Protein AF-A0A953B9A2-F1 (afdb_monomer_lite)

pLDDT: mean 71.52, std 24.06, range [25.59, 96.06]

Foldseek 3Di:
DDPDQLQWAADPFAIKGKEQEAECDPDWAFPQDDPRHTYTYFNHDLPPLRSVVRVLVVLCVLLVHDSVQWDFPDQSVHSITMIGGGPYYRVSSCPSRHDPCPDDDDDDDDPPPPDPVNVVVVVVPPPPAKFFDWDDDPLCVVCDPVSVVVLLVVLLVVCVVVVQDWCQQDDPPDPDDDDDDDDDDDDDDDDDDDDDDPDDDDDPDDPDDDDDVVVVVVVVVVCCSNPPDDSDTDPSSVVSSQVSCVVSPIHTDDMD

Secondary structure (DSSP, 8-state):
-PPPPTTEEEETTEEEEEEEEE-S-SS-EEEEEETTEEEEE-SS-SSTTHHHHHHHHHHHHHHT--GGGEEEEE-TTSSEEEEEEET--HHHHHHHHSPP---S-----------HHHHHHHTT-------EEEP--HHHHHHHHHHHHHHHHHHHHHHHHTT-----S-----S----S-S---S---S--------S----S----S---HHHHHHHHHHHHHHH-S-----HHHHHHHHHHHHHHT--EEEE-

Radius of gyration: 30.02 Å; chains: 1; bounding box: 60×60×69 Å

Sequence (256 aa):
MGSLPAIARDSERGALLDVHVQPGSSRTECVGIHGDAIKIRLAARPINGAANEELIRFMADRCAVPRANIQILAGAEARRKRLCVKDVSAQALLARLLPKNEKENGAGMNRLRISSAVLAVLMLSACSSARPVLYPNAHLESVGKEGAEQDIETCKQLAESAGAEESTGGGKAGRVATNTAVGAGAGAASGALGSVIAGASAGLGSMVGAASGAVWGLLTGIFYAAVGPSHQPNQAYTNFVNRCLKEKGYEVTGWQ

Structure (mmCIF, N/CA/C/O backbone):
data_AF-A0A953B9A2-F1
#
_entry.id   AF-A0A953B9A2-F1
#
loop_
_atom_site.group_PDB
_atom_site.id
_atom_site.type_symbol
_atom_site.label_atom_id
_atom_site.label_alt_id
_atom_site.label_comp_id
_atom_site.label_asym_id
_atom_site.label_entity_id
_atom_site.label_seq_id
_atom_site.pdbx_PDB_ins_code
_atom_site.Cartn_x
_atom_site.Cartn_y
_atom_site.Cartn_z
_atom_site.occupancy
_atom_site.B_iso_or_equiv
_atom_site.auth_seq_id
_atom_site.auth_comp_id
_atom_site.auth_asym_id
_atom_site.auth_atom_id
_atom_site.pdbx_PDB_model_num
ATOM 1 N N . MET A 1 1 ? 30.057 8.385 -1.099 1.00 33.50 1 MET A N 1
ATOM 2 C CA . MET A 1 1 ? 29.467 8.139 -2.431 1.00 33.50 1 MET A CA 1
ATOM 3 C C . MET A 1 1 ? 29.615 6.662 -2.763 1.00 33.50 1 MET A C 1
ATOM 5 O O . MET A 1 1 ? 30.734 6.222 -2.979 1.00 33.50 1 MET A O 1
ATOM 9 N N . GLY A 1 2 ? 28.534 5.879 -2.705 1.00 37.25 2 GLY A N 1
ATOM 10 C CA . GLY A 1 2 ? 28.579 4.469 -3.105 1.00 37.25 2 GLY A CA 1
ATOM 11 C C . GLY A 1 2 ? 28.659 4.375 -4.625 1.00 37.25 2 GLY A C 1
ATOM 12 O O . GLY A 1 2 ? 27.864 5.016 -5.311 1.00 37.25 2 GLY A O 1
ATOM 13 N N . SER A 1 3 ? 29.637 3.636 -5.143 1.00 40.44 3 SER A N 1
ATOM 14 C CA . SER A 1 3 ? 29.744 3.325 -6.565 1.00 40.44 3 SER A CA 1
ATOM 15 C C . SER A 1 3 ? 28.436 2.688 -7.032 1.00 40.44 3 SER A C 1
ATOM 17 O O . SER A 1 3 ? 27.974 1.703 -6.455 1.00 40.44 3 SER A O 1
ATOM 19 N N . LEU A 1 4 ? 27.810 3.261 -8.063 1.00 49.09 4 LEU A N 1
ATOM 20 C CA . LEU A 1 4 ? 26.729 2.573 -8.763 1.00 49.09 4 LEU A CA 1
ATOM 21 C C . LEU A 1 4 ? 27.291 1.209 -9.192 1.00 49.09 4 LEU A C 1
ATOM 23 O O . LEU A 1 4 ? 28.382 1.172 -9.774 1.00 49.09 4 LEU A O 1
ATOM 27 N N . PRO A 1 5 ? 26.632 0.084 -8.862 1.00 55.09 5 PRO A N 1
ATOM 28 C CA . PRO A 1 5 ? 27.127 -1.211 -9.291 1.00 55.09 5 PRO A CA 1
ATOM 29 C C . PRO A 1 5 ? 27.259 -1.181 -10.815 1.00 55.09 5 PRO A C 1
ATOM 31 O O . PRO A 1 5 ? 26.405 -0.617 -11.499 1.00 55.09 5 PRO A O 1
ATOM 34 N N . ALA A 1 6 ? 28.316 -1.802 -11.344 1.00 69.38 6 ALA A N 1
ATOM 35 C CA . ALA A 1 6 ? 28.682 -1.814 -12.767 1.00 69.38 6 ALA A CA 1
ATOM 36 C C . ALA A 1 6 ? 27.555 -2.237 -13.742 1.00 69.38 6 ALA A C 1
ATOM 38 O O . ALA A 1 6 ? 27.738 -2.106 -14.953 1.00 69.38 6 ALA A O 1
ATOM 39 N N . ILE A 1 7 ? 26.436 -2.717 -13.190 1.00 86.62 7 ILE A N 1
ATOM 40 C CA . ILE A 1 7 ? 25.153 -3.100 -13.781 1.00 86.62 7 ILE A CA 1
ATOM 41 C C . ILE A 1 7 ? 24.557 -1.999 -14.663 1.00 86.62 7 ILE A C 1
ATOM 43 O O . ILE A 1 7 ? 24.051 -2.312 -15.738 1.00 86.62 7 ILE A O 1
ATOM 47 N N . ALA A 1 8 ? 24.586 -0.735 -14.219 1.00 89.75 8 ALA A N 1
ATOM 48 C CA . ALA A 1 8 ? 24.080 0.389 -15.004 1.00 89.75 8 ALA A CA 1
ATOM 49 C C . ALA A 1 8 ? 25.071 1.553 -15.015 1.00 89.75 8 ALA A C 1
ATOM 51 O O . ALA A 1 8 ? 25.661 1.883 -13.987 1.00 89.75 8 ALA A O 1
ATOM 52 N N . ARG A 1 9 ? 25.256 2.172 -16.182 1.00 91.31 9 ARG A N 1
ATOM 53 C CA . ARG A 1 9 ? 26.226 3.255 -16.392 1.00 91.31 9 ARG A CA 1
ATOM 54 C C . ARG A 1 9 ? 25.625 4.336 -17.269 1.00 91.31 9 ARG A C 1
ATOM 56 O O . ARG A 1 9 ? 24.930 4.019 -18.231 1.00 91.31 9 ARG A O 1
ATOM 63 N N . ASP A 1 10 ? 25.909 5.591 -16.956 1.00 91.38 10 ASP A N 1
ATOM 64 C CA . ASP A 1 10 ? 25.552 6.697 -17.838 1.00 91.38 10 ASP A CA 1
ATOM 65 C C . ASP A 1 10 ? 26.423 6.681 -19.104 1.00 91.38 10 ASP A C 1
ATOM 67 O O . ASP A 1 10 ? 27.565 6.220 -19.108 1.00 91.38 10 ASP A O 1
ATOM 71 N N . SER A 1 11 ? 25.852 7.172 -20.195 1.00 89.06 11 SER A N 1
ATOM 72 C CA . SER A 1 11 ? 26.483 7.380 -21.494 1.00 89.06 11 SER A CA 1
ATOM 73 C C . SER A 1 11 ? 25.971 8.690 -22.090 1.00 89.06 11 SER A C 1
ATOM 75 O O . SER A 1 11 ? 24.925 9.195 -21.685 1.00 89.06 11 SER A O 1
ATOM 77 N N . GLU A 1 12 ? 26.649 9.210 -23.110 1.00 86.38 12 GLU A N 1
ATOM 78 C CA . GLU A 1 12 ? 26.259 10.461 -23.782 1.00 86.38 12 GLU A CA 1
ATOM 79 C C . GLU A 1 12 ? 24.824 10.453 -24.333 1.00 86.38 12 GLU A C 1
ATOM 81 O O . GLU A 1 12 ? 24.218 11.505 -24.506 1.00 86.38 12 GLU A O 1
ATOM 86 N N . ARG A 1 13 ? 24.271 9.268 -24.621 1.00 83.50 13 ARG A N 1
ATOM 87 C CA . ARG A 1 13 ? 22.946 9.105 -25.234 1.00 83.50 13 ARG A CA 1
ATOM 88 C C . ARG A 1 13 ? 21.874 8.611 -24.260 1.00 83.50 13 ARG A C 1
ATOM 90 O O . ARG A 1 13 ? 20.746 8.410 -24.695 1.00 83.50 13 ARG A O 1
ATOM 97 N N . GLY A 1 14 ? 22.203 8.377 -22.987 1.00 90.12 14 GLY A N 1
ATOM 98 C CA . GLY A 1 14 ? 21.308 7.767 -21.994 1.00 90.12 14 GLY A CA 1
ATOM 99 C C . GLY A 1 14 ? 22.032 6.744 -21.118 1.00 90.12 14 GLY A C 1
ATOM 100 O O . GLY A 1 14 ? 23.215 6.906 -20.842 1.00 90.12 14 GLY A O 1
ATOM 101 N N . ALA A 1 15 ? 21.373 5.661 -20.715 1.00 93.81 15 ALA A N 1
ATOM 102 C CA . ALA A 1 15 ? 21.934 4.667 -19.801 1.00 93.81 15 ALA A CA 1
ATOM 103 C C . ALA A 1 15 ? 22.216 3.322 -20.477 1.00 93.81 15 ALA A C 1
ATOM 105 O O . ALA A 1 15 ? 21.400 2.794 -21.233 1.00 93.81 15 ALA A O 1
ATOM 106 N N . LEU A 1 16 ? 23.354 2.726 -20.132 1.00 94.31 16 LEU A N 1
ATOM 107 C CA . LEU A 1 16 ? 23.689 1.341 -20.433 1.00 94.31 16 LEU A CA 1
ATOM 108 C C . LEU A 1 16 ? 23.283 0.451 -19.263 1.00 94.31 16 LEU A C 1
ATOM 110 O O . LEU A 1 16 ? 23.567 0.792 -18.118 1.00 94.31 16 LEU A O 1
ATOM 114 N N . LEU A 1 17 ? 22.653 -0.688 -19.548 1.00 94.62 17 LEU A N 1
ATOM 115 C CA . LEU A 1 17 ? 22.189 -1.642 -18.543 1.00 94.62 17 LEU A CA 1
ATOM 116 C C . LEU A 1 17 ? 22.510 -3.078 -18.948 1.00 94.62 17 LEU A C 1
ATOM 118 O O . LEU A 1 17 ? 22.083 -3.539 -20.008 1.00 94.62 17 LEU A O 1
ATOM 122 N N . ASP A 1 18 ? 23.182 -3.810 -18.067 1.00 94.75 18 ASP A N 1
ATOM 123 C CA . ASP A 1 18 ? 23.381 -5.247 -18.220 1.00 94.75 18 ASP A CA 1
ATOM 124 C C . ASP A 1 18 ? 22.229 -6.020 -17.546 1.00 94.75 18 ASP A C 1
ATOM 126 O O . ASP A 1 18 ? 21.919 -5.848 -16.362 1.00 94.75 18 ASP A O 1
ATOM 130 N N . VAL A 1 19 ? 21.577 -6.899 -18.314 1.00 94.75 19 VAL A N 1
ATOM 131 C CA . VAL A 1 19 ? 20.441 -7.719 -17.866 1.00 94.75 19 VAL A CA 1
ATOM 132 C C . VAL A 1 19 ? 20.690 -9.204 -18.104 1.00 94.75 19 VAL A C 1
ATOM 134 O O . VAL A 1 19 ? 21.291 -9.603 -19.101 1.00 94.75 19 VAL A O 1
ATOM 137 N N . HIS A 1 20 ? 20.197 -10.042 -17.196 1.00 95.06 20 HIS A N 1
ATOM 138 C CA . HIS A 1 20 ? 20.149 -11.491 -17.346 1.00 95.06 20 HIS A CA 1
ATOM 139 C C . HIS A 1 20 ? 18.704 -11.943 -17.559 1.00 95.06 20 HIS A C 1
ATOM 141 O O . HIS A 1 20 ? 17.866 -11.866 -16.663 1.00 95.06 20 HIS A O 1
ATOM 147 N N . VAL A 1 21 ? 18.416 -12.441 -18.751 1.00 95.00 21 VAL A N 1
ATOM 148 C CA . VAL A 1 21 ? 17.083 -12.811 -19.207 1.00 95.00 21 VAL A CA 1
ATOM 149 C C . VAL A 1 21 ? 16.826 -14.300 -18.992 1.00 95.00 21 VAL A C 1
ATOM 151 O O . VAL A 1 21 ? 17.586 -15.150 -19.456 1.00 95.00 21 VAL A O 1
ATOM 154 N N . GLN A 1 22 ? 15.703 -14.619 -18.348 1.00 94.38 22 GLN A N 1
ATOM 155 C CA . GLN A 1 22 ? 15.180 -15.977 -18.204 1.00 94.38 22 GLN A CA 1
ATOM 156 C C . GLN A 1 22 ? 13.847 -16.112 -18.972 1.00 94.38 22 GLN A C 1
ATOM 158 O O . GLN A 1 22 ? 12.800 -15.739 -18.434 1.00 94.38 22 GLN A O 1
ATOM 163 N N . PRO A 1 23 ? 13.862 -16.616 -20.221 1.00 94.00 23 PRO A N 1
ATOM 164 C CA . PRO A 1 23 ? 12.653 -16.787 -21.029 1.00 94.00 23 PRO A CA 1
ATOM 165 C C . PRO A 1 23 ? 11.805 -17.984 -20.567 1.00 94.00 23 PRO A C 1
ATOM 167 O O . PRO A 1 23 ? 12.286 -18.840 -19.823 1.00 94.00 23 PRO A O 1
ATOM 170 N N . GLY A 1 24 ? 10.553 -18.056 -21.030 1.00 91.88 24 GLY A N 1
ATOM 171 C CA . GLY A 1 24 ? 9.619 -19.150 -20.726 1.00 91.88 24 GLY A CA 1
ATOM 172 C C . GLY A 1 24 ? 9.118 -19.188 -19.278 1.00 91.88 24 GLY A C 1
ATOM 173 O O . GLY A 1 24 ? 8.765 -20.251 -18.775 1.00 91.88 24 GLY A O 1
ATOM 174 N N . SER A 1 25 ? 9.120 -18.049 -18.586 1.00 93.06 25 SER A N 1
ATOM 175 C CA . SER A 1 25 ? 8.564 -17.932 -17.233 1.00 93.06 25 SER A CA 1
ATOM 176 C C . SER A 1 25 ? 7.034 -17.815 -17.271 1.00 93.06 25 SER A C 1
ATOM 178 O O . SER A 1 25 ? 6.458 -17.452 -18.287 1.00 93.06 25 SER A O 1
ATOM 180 N N . SER A 1 26 ? 6.338 -18.063 -16.158 1.00 91.81 26 SER A N 1
ATOM 181 C CA . SER A 1 26 ? 4.874 -17.874 -16.098 1.00 91.81 26 SER A CA 1
ATOM 182 C C . SER A 1 26 ? 4.439 -16.407 -16.207 1.00 91.81 26 SER A C 1
ATOM 184 O O . SER A 1 26 ? 3.285 -16.119 -16.510 1.00 91.81 26 SER A O 1
ATOM 186 N N . ARG A 1 27 ? 5.355 -15.470 -15.942 1.00 90.81 27 ARG A N 1
ATOM 187 C CA . ARG A 1 27 ? 5.119 -14.026 -15.956 1.00 90.81 27 ARG A CA 1
ATOM 188 C C . ARG A 1 27 ? 6.393 -13.259 -16.299 1.00 90.81 27 ARG A C 1
ATOM 190 O O . ARG A 1 27 ? 7.497 -13.712 -15.990 1.00 90.81 27 ARG A O 1
ATOM 197 N N . THR A 1 28 ? 6.210 -12.093 -16.912 1.00 92.62 28 THR A N 1
ATOM 198 C CA . THR A 1 28 ? 7.284 -11.145 -17.218 1.00 92.62 28 THR A CA 1
ATOM 199 C C . THR A 1 28 ? 7.499 -10.211 -16.025 1.00 92.62 28 THR A C 1
ATOM 201 O O . THR A 1 28 ? 6.597 -9.457 -15.663 1.00 92.62 28 THR A O 1
ATOM 204 N N . GLU A 1 29 ? 8.662 -10.285 -15.374 1.00 91.12 29 GLU A N 1
ATOM 205 C CA . GLU A 1 29 ? 8.959 -9.507 -14.165 1.00 91.12 29 GLU A CA 1
ATOM 206 C C . GLU A 1 29 ? 10.458 -9.240 -13.975 1.00 91.12 29 GLU A C 1
ATOM 208 O O . GLU A 1 29 ? 11.312 -10.067 -14.309 1.00 91.12 29 GLU A O 1
ATOM 213 N N . CYS A 1 30 ? 10.775 -8.087 -13.381 1.00 92.81 30 CYS A N 1
ATOM 214 C CA . CYS A 1 30 ? 12.100 -7.824 -12.833 1.00 92.81 30 CYS A CA 1
ATOM 215 C C . CYS A 1 30 ? 12.204 -8.529 -11.476 1.00 92.81 30 CYS A C 1
ATOM 217 O O . CYS A 1 30 ? 11.386 -8.284 -10.591 1.00 92.81 30 CYS A O 1
ATOM 219 N N . VAL A 1 31 ? 13.183 -9.419 -11.326 1.00 89.56 31 VAL A N 1
ATOM 220 C CA . VAL A 1 31 ? 13.375 -10.206 -10.097 1.00 89.56 31 VAL A CA 1
ATOM 221 C C . VAL A 1 31 ? 14.309 -9.486 -9.126 1.00 89.56 31 VAL A C 1
ATOM 223 O O . VAL A 1 31 ? 14.137 -9.598 -7.919 1.00 89.56 31 VAL A O 1
ATOM 226 N N . GLY A 1 32 ? 15.293 -8.751 -9.645 1.00 87.38 32 GLY A N 1
ATOM 227 C CA . GLY A 1 32 ? 16.306 -8.066 -8.846 1.00 87.38 32 GLY A CA 1
ATOM 228 C C . GLY A 1 32 ? 17.712 -8.283 -9.391 1.00 87.38 32 GLY A C 1
ATOM 229 O O . GLY A 1 32 ? 17.894 -8.703 -10.534 1.00 87.38 32 GLY A O 1
ATOM 230 N N . ILE A 1 33 ? 18.719 -7.984 -8.575 1.00 89.25 33 ILE A N 1
ATOM 231 C CA . ILE A 1 33 ? 20.129 -8.104 -8.959 1.00 89.25 33 ILE A CA 1
ATOM 232 C C . ILE A 1 33 ? 20.553 -9.579 -8.955 1.00 89.25 33 ILE A C 1
ATOM 234 O O . ILE A 1 33 ? 20.237 -10.330 -8.035 1.00 89.25 33 ILE A O 1
ATOM 238 N N . HIS A 1 34 ? 21.286 -9.995 -9.986 1.00 84.06 34 HIS A N 1
ATOM 239 C CA . HIS A 1 34 ? 21.901 -11.312 -10.097 1.00 84.06 34 HIS A CA 1
ATOM 240 C C . HIS A 1 34 ? 23.333 -11.166 -10.616 1.00 84.06 34 HIS A C 1
ATOM 242 O O . HIS A 1 34 ? 23.552 -10.955 -11.809 1.00 84.06 34 HIS A O 1
ATOM 248 N N . GLY A 1 35 ? 24.302 -11.265 -9.704 1.00 86.31 35 GLY A N 1
ATOM 249 C CA . GLY A 1 35 ? 25.705 -11.000 -10.014 1.00 86.31 35 GLY A CA 1
ATOM 250 C C . GLY A 1 35 ? 25.903 -9.550 -10.455 1.00 86.31 35 GLY A C 1
ATOM 251 O O . GLY A 1 35 ? 25.586 -8.623 -9.713 1.00 86.31 35 GLY A O 1
ATOM 252 N N . ASP A 1 36 ? 26.391 -9.365 -11.678 1.00 88.75 36 ASP A N 1
ATOM 253 C CA . ASP A 1 36 ? 26.673 -8.069 -12.299 1.00 88.75 36 ASP A CA 1
ATOM 254 C C . ASP A 1 36 ? 25.592 -7.624 -13.307 1.00 88.75 36 ASP A C 1
ATOM 256 O O . ASP A 1 36 ? 25.848 -6.776 -14.163 1.00 88.75 36 ASP A O 1
ATOM 260 N N . ALA A 1 37 ? 24.376 -8.175 -13.213 1.00 90.50 37 ALA A N 1
ATOM 261 C CA . ALA A 1 37 ? 23.251 -7.838 -14.084 1.00 90.50 37 ALA A CA 1
ATOM 262 C C . ALA A 1 37 ? 21.904 -7.836 -13.338 1.00 90.50 37 ALA A C 1
ATOM 264 O O . ALA A 1 37 ? 21.758 -8.444 -12.277 1.00 90.50 37 ALA A O 1
ATOM 265 N N . ILE A 1 38 ? 20.877 -7.200 -13.912 1.00 92.38 38 ILE A N 1
ATOM 266 C CA . ILE A 1 38 ? 19.494 -7.323 -13.415 1.00 92.38 38 ILE A CA 1
ATOM 267 C C . ILE A 1 38 ? 18.838 -8.562 -14.014 1.00 92.38 38 ILE A C 1
ATOM 269 O O . ILE A 1 38 ? 18.737 -8.698 -15.234 1.00 92.38 38 ILE A O 1
ATOM 273 N N . LYS A 1 39 ? 18.338 -9.458 -13.164 1.00 93.88 39 LYS A N 1
ATOM 274 C CA . LYS A 1 39 ? 17.583 -10.628 -13.596 1.00 93.88 39 LYS A CA 1
ATOM 275 C C . LYS A 1 39 ? 16.158 -10.247 -13.978 1.00 93.88 39 LYS A C 1
ATOM 277 O O . LYS A 1 39 ? 15.381 -9.782 -13.143 1.00 93.88 39 LYS A O 1
ATOM 282 N N . ILE A 1 40 ? 15.800 -10.530 -15.224 1.00 94.81 40 ILE A N 1
ATOM 283 C CA . ILE A 1 40 ? 14.465 -10.315 -15.778 1.00 94.81 40 ILE A CA 1
ATOM 284 C C . ILE A 1 40 ? 13.930 -11.654 -16.279 1.00 94.81 40 ILE A C 1
ATOM 286 O O . ILE A 1 40 ? 14.538 -12.321 -17.117 1.00 94.81 40 ILE A O 1
ATOM 290 N N . ARG A 1 41 ? 12.777 -12.059 -15.758 1.00 95.12 41 ARG A N 1
ATOM 291 C CA . ARG A 1 41 ? 12.014 -13.196 -16.273 1.00 95.12 41 ARG A CA 1
ATOM 292 C C . ARG A 1 41 ? 11.095 -12.704 -17.376 1.00 95.12 41 ARG A C 1
ATOM 294 O O . ARG A 1 41 ? 10.474 -11.660 -17.214 1.00 95.12 41 ARG A O 1
ATOM 301 N N . LEU A 1 42 ? 11.006 -13.446 -18.474 1.00 96.06 42 LEU A N 1
ATOM 302 C CA . LEU A 1 42 ? 10.109 -13.141 -19.588 1.00 96.06 42 LEU A CA 1
ATOM 303 C C . LEU A 1 42 ? 9.155 -14.308 -19.809 1.00 96.06 42 LEU A C 1
ATOM 305 O O . LEU A 1 42 ? 9.580 -15.465 -19.795 1.00 96.06 42 LEU A O 1
ATOM 309 N N . ALA A 1 43 ? 7.885 -13.998 -20.056 1.00 93.94 43 ALA A N 1
ATOM 310 C CA . ALA A 1 43 ? 6.887 -14.991 -20.432 1.00 93.94 43 ALA A CA 1
ATOM 311 C C . ALA A 1 43 ? 7.122 -15.548 -21.842 1.00 93.94 43 ALA A C 1
ATOM 313 O O . ALA A 1 43 ? 6.867 -16.723 -22.109 1.00 93.94 43 ALA A O 1
ATOM 314 N N . ALA A 1 44 ? 7.673 -14.722 -22.735 1.00 92.62 44 ALA A N 1
ATOM 315 C CA . ALA A 1 44 ? 8.000 -15.133 -24.090 1.00 92.62 44 ALA A CA 1
ATOM 316 C C . ALA A 1 44 ? 8.995 -16.306 -24.108 1.00 92.62 44 ALA A C 1
ATOM 318 O O . ALA A 1 44 ? 9.995 -16.334 -23.379 1.00 92.62 44 ALA A O 1
ATOM 319 N N . ARG A 1 45 ? 8.721 -17.275 -24.986 1.00 87.88 45 ARG A N 1
ATOM 320 C CA . ARG A 1 45 ? 9.647 -18.367 -25.310 1.00 87.88 45 ARG A CA 1
ATOM 321 C C . ARG A 1 45 ? 10.832 -17.824 -26.127 1.00 87.88 45 ARG A C 1
ATOM 323 O O . ARG A 1 45 ? 10.679 -16.820 -26.823 1.00 87.88 45 ARG A O 1
ATOM 330 N N . PRO A 1 46 ? 12.008 -18.475 -26.093 1.00 85.69 46 PRO A N 1
ATOM 331 C CA . PRO A 1 46 ? 13.178 -18.051 -26.862 1.00 85.69 46 PRO A CA 1
ATOM 332 C C . PRO A 1 46 ? 13.087 -18.506 -28.333 1.00 85.69 46 PRO A C 1
ATOM 334 O O . PRO A 1 46 ? 13.955 -19.220 -28.817 1.00 85.69 46 PRO A O 1
ATOM 337 N N . ILE A 1 47 ? 12.014 -18.130 -29.035 1.00 87.38 47 ILE A N 1
ATOM 338 C CA . ILE A 1 47 ? 11.776 -18.462 -30.450 1.00 87.38 47 ILE A CA 1
ATOM 339 C C . ILE A 1 47 ? 11.741 -17.178 -31.283 1.00 87.38 47 ILE A C 1
ATOM 341 O O . ILE A 1 47 ? 11.146 -16.198 -30.843 1.00 87.38 47 ILE A O 1
ATOM 345 N N . ASN A 1 48 ? 12.384 -17.168 -32.456 1.00 82.00 48 ASN A N 1
ATOM 346 C CA . ASN A 1 48 ? 12.319 -16.087 -33.456 1.00 82.00 48 ASN A CA 1
ATOM 347 C C . ASN A 1 48 ? 12.417 -14.653 -32.886 1.00 82.00 48 ASN A C 1
ATOM 349 O O . ASN A 1 48 ? 11.680 -13.764 -33.295 1.00 82.00 48 ASN A O 1
ATOM 353 N N . GLY A 1 49 ? 13.281 -14.418 -31.891 1.00 87.56 49 GLY A N 1
ATOM 354 C CA . GLY A 1 49 ? 13.452 -13.089 -31.289 1.00 87.56 49 GLY A CA 1
ATOM 355 C C . GLY A 1 49 ? 12.307 -12.606 -30.384 1.00 87.56 49 GLY A C 1
ATOM 356 O O . GLY A 1 49 ? 12.410 -11.507 -29.844 1.00 87.56 49 GLY A O 1
ATOM 357 N N . ALA A 1 50 ? 11.276 -13.414 -30.113 1.00 89.38 50 ALA A N 1
ATOM 358 C CA . ALA A 1 50 ? 10.141 -13.030 -29.262 1.00 89.38 50 ALA A CA 1
ATOM 359 C C . ALA A 1 50 ? 10.572 -12.591 -27.848 1.00 89.38 50 ALA A C 1
ATOM 361 O O . ALA A 1 50 ? 10.020 -11.658 -27.273 1.00 89.38 50 ALA A O 1
ATOM 362 N N . ALA A 1 51 ? 11.621 -13.209 -27.294 1.00 90.12 51 ALA A N 1
ATOM 363 C CA . ALA A 1 51 ? 12.206 -12.793 -26.018 1.00 90.12 51 ALA A CA 1
ATOM 364 C C . ALA A 1 51 ? 12.918 -11.423 -26.083 1.00 90.12 51 ALA A C 1
ATOM 366 O O . ALA A 1 51 ? 13.086 -10.771 -25.056 1.00 90.12 51 ALA A O 1
ATOM 367 N N . ASN A 1 52 ? 13.372 -10.979 -27.257 1.00 94.12 52 ASN A N 1
ATOM 368 C CA . ASN A 1 52 ? 13.948 -9.643 -27.440 1.00 94.12 52 ASN A CA 1
ATOM 369 C C . ASN A 1 52 ? 12.842 -8.594 -27.474 1.00 94.12 52 ASN A C 1
ATOM 371 O O . ASN A 1 52 ? 12.934 -7.582 -26.785 1.00 94.12 52 ASN A O 1
ATOM 375 N N . GLU A 1 53 ? 11.778 -8.872 -28.221 1.00 94.06 53 GLU A N 1
ATOM 376 C CA . GLU A 1 53 ? 10.630 -7.979 -28.329 1.00 94.06 53 GLU A CA 1
ATOM 377 C C . GLU A 1 53 ? 9.895 -7.827 -26.990 1.00 94.06 53 GLU A C 1
ATOM 379 O O . GLU A 1 53 ? 9.639 -6.708 -26.549 1.00 94.06 53 GLU A O 1
ATOM 384 N N . GLU A 1 54 ? 9.648 -8.936 -26.288 1.00 95.12 54 GLU A N 1
ATOM 385 C CA . GLU A 1 54 ? 9.040 -8.933 -24.953 1.00 95.12 54 GLU A CA 1
ATOM 386 C C . GLU A 1 54 ? 9.904 -8.163 -23.942 1.00 95.12 54 GLU A C 1
ATOM 388 O O . GLU A 1 54 ? 9.368 -7.428 -23.114 1.00 95.12 54 GLU A O 1
ATOM 393 N N . LEU A 1 55 ? 11.238 -8.271 -24.026 1.00 95.38 55 LEU A N 1
ATOM 394 C CA . LEU A 1 55 ? 12.147 -7.484 -23.190 1.00 95.38 55 LEU A CA 1
ATOM 395 C C . LEU A 1 55 ? 12.034 -5.987 -23.492 1.00 95.38 55 LEU A C 1
ATOM 397 O O . LEU A 1 55 ? 11.905 -5.196 -22.563 1.00 95.38 55 LEU A O 1
ATOM 401 N N . ILE A 1 56 ? 12.076 -5.592 -24.768 1.00 95.94 56 ILE A N 1
ATOM 402 C CA . ILE A 1 56 ? 11.963 -4.183 -25.178 1.00 95.94 56 ILE A CA 1
ATOM 403 C C . ILE A 1 56 ? 10.621 -3.612 -24.723 1.00 95.94 56 ILE A C 1
ATOM 405 O O . ILE A 1 56 ? 10.579 -2.526 -24.148 1.00 95.94 56 ILE A O 1
ATOM 409 N N . ARG A 1 57 ? 9.531 -4.359 -24.924 1.00 95.75 57 ARG A N 1
ATOM 410 C CA . ARG A 1 57 ? 8.192 -3.980 -24.471 1.00 95.75 57 ARG A CA 1
ATOM 411 C C . ARG A 1 57 ? 8.145 -3.811 -22.955 1.00 95.75 57 ARG A C 1
ATOM 413 O O . ARG A 1 57 ? 7.7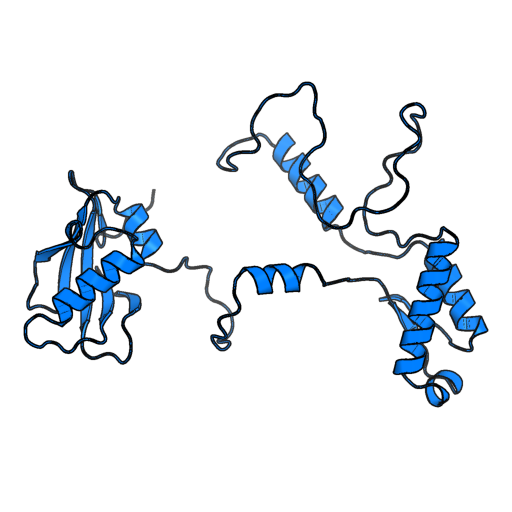25 -2.764 -22.480 1.00 95.75 57 ARG A O 1
ATOM 420 N N . PHE A 1 58 ? 8.624 -4.802 -22.206 1.00 94.94 58 PHE A N 1
ATOM 421 C CA . PHE A 1 58 ? 8.654 -4.749 -20.746 1.00 94.94 58 PHE A CA 1
ATOM 422 C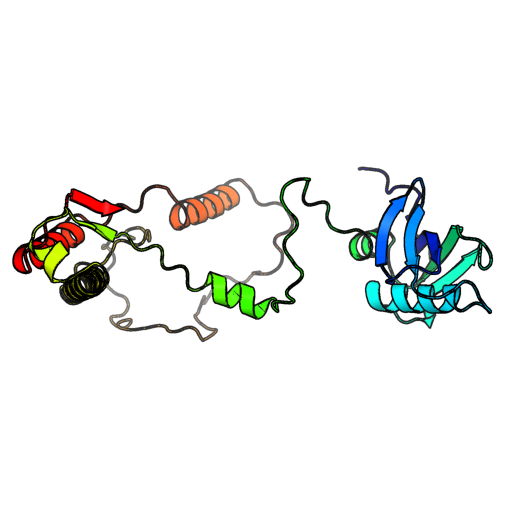 C . PHE A 1 58 ? 9.447 -3.546 -20.229 1.00 94.94 58 PHE A C 1
ATOM 424 O O . PHE A 1 58 ? 8.996 -2.855 -19.319 1.00 94.94 58 PHE A O 1
ATOM 431 N N . MET A 1 59 ? 10.612 -3.276 -20.817 1.00 95.00 59 MET A N 1
ATOM 432 C CA . MET A 1 59 ? 11.456 -2.147 -20.434 1.00 95.00 59 MET A CA 1
ATOM 433 C C . MET A 1 59 ? 10.803 -0.806 -20.785 1.00 95.00 59 MET A C 1
ATOM 435 O O . MET A 1 59 ? 10.860 0.114 -19.975 1.00 95.00 59 MET A O 1
ATOM 439 N N . ALA A 1 60 ? 10.140 -0.700 -21.940 1.00 94.12 60 ALA A N 1
ATOM 440 C CA . ALA A 1 60 ? 9.409 0.501 -22.345 1.00 94.12 60 ALA A CA 1
ATOM 441 C C . ALA A 1 60 ? 8.291 0.823 -21.349 1.00 94.12 60 ALA A C 1
ATOM 443 O O . ALA A 1 60 ? 8.232 1.931 -20.815 1.00 94.12 60 ALA A O 1
ATOM 444 N N . ASP A 1 61 ? 7.475 -0.185 -21.033 1.00 92.69 61 ASP A N 1
ATOM 445 C CA . ASP A 1 61 ? 6.353 -0.068 -20.104 1.00 92.69 61 ASP A CA 1
ATOM 446 C C . ASP A 1 61 ? 6.853 0.260 -18.687 1.00 92.69 61 ASP A C 1
ATOM 448 O O . ASP A 1 61 ? 6.354 1.172 -18.027 1.00 92.69 61 ASP A O 1
ATOM 452 N N . ARG A 1 62 ? 7.881 -0.455 -18.207 1.00 90.25 62 ARG A N 1
ATOM 453 C CA . ARG A 1 62 ? 8.391 -0.299 -16.839 1.00 90.25 62 ARG A CA 1
ATOM 454 C C . ARG A 1 62 ? 9.132 1.015 -16.632 1.00 90.25 62 ARG A C 1
ATOM 456 O O . ARG A 1 62 ? 9.060 1.590 -15.545 1.00 90.25 62 ARG A O 1
ATOM 463 N N . CYS A 1 63 ? 9.862 1.468 -17.644 1.00 89.56 63 CYS A N 1
ATOM 464 C CA . CYS A 1 63 ? 10.646 2.689 -17.572 1.00 89.56 63 CYS A CA 1
ATOM 465 C C . CYS A 1 63 ? 9.902 3.909 -18.118 1.00 89.56 63 CYS A C 1
ATOM 467 O O . CYS A 1 63 ? 10.474 4.990 -18.041 1.00 89.56 63 CYS A O 1
ATOM 469 N N . ALA A 1 64 ? 8.666 3.767 -18.608 1.00 90.88 64 ALA A N 1
ATOM 470 C CA . ALA A 1 64 ? 7.890 4.842 -19.229 1.00 90.88 64 ALA A CA 1
ATOM 471 C C . ALA A 1 64 ? 8.690 5.586 -20.315 1.00 90.88 64 ALA A C 1
ATOM 473 O O . ALA A 1 64 ? 8.785 6.812 -20.316 1.00 90.88 64 ALA A O 1
ATOM 474 N N . VAL A 1 65 ? 9.303 4.818 -21.220 1.00 92.44 65 VAL A N 1
ATOM 475 C CA . VAL A 1 65 ? 10.052 5.334 -22.375 1.00 92.44 65 VAL A CA 1
ATOM 476 C C . VAL A 1 65 ? 9.537 4.710 -23.670 1.00 92.44 65 VAL A C 1
ATOM 478 O O . VAL A 1 65 ? 9.075 3.567 -23.652 1.00 92.44 65 VAL A O 1
ATOM 481 N N . PRO A 1 66 ? 9.639 5.403 -24.817 1.00 94.69 66 PRO A N 1
ATOM 482 C CA . PRO A 1 66 ? 9.296 4.815 -26.106 1.00 94.69 66 PRO A CA 1
ATOM 483 C C . PRO A 1 66 ? 10.135 3.564 -26.401 1.00 94.69 66 PRO A C 1
ATOM 485 O O . PRO A 1 66 ? 11.333 3.534 -26.122 1.00 94.69 66 PRO A O 1
ATOM 488 N N . ARG A 1 67 ? 9.550 2.553 -27.059 1.00 93.81 67 ARG A N 1
ATOM 489 C CA . ARG A 1 67 ? 10.292 1.348 -27.494 1.00 93.81 67 ARG A CA 1
ATOM 490 C C . ARG A 1 67 ? 11.494 1.692 -28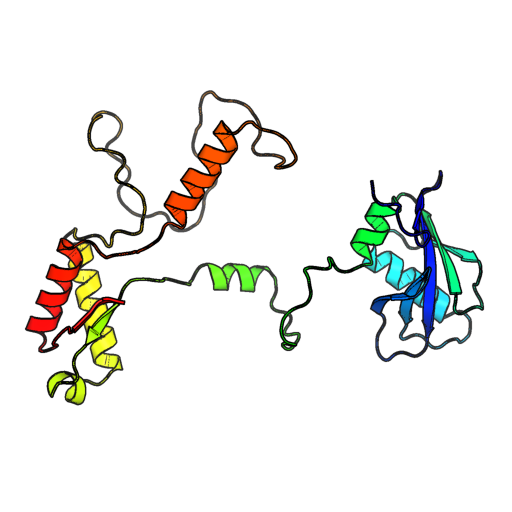.383 1.00 93.81 67 ARG A C 1
ATOM 492 O O . ARG A 1 67 ? 12.527 1.047 -28.277 1.00 93.81 67 ARG A O 1
ATOM 499 N N . ALA A 1 68 ? 11.377 2.741 -29.202 1.00 94.56 68 ALA A N 1
ATOM 500 C CA . ALA A 1 68 ? 12.452 3.249 -30.062 1.00 94.56 68 ALA A CA 1
ATOM 501 C C . ALA A 1 68 ? 13.681 3.764 -29.285 1.00 94.56 68 ALA A C 1
ATOM 503 O O . ALA A 1 68 ? 14.779 3.857 -29.842 1.00 94.56 68 ALA A O 1
ATOM 504 N N . ASN A 1 69 ? 13.510 4.073 -27.997 1.00 93.75 69 ASN A N 1
ATOM 505 C CA . ASN A 1 69 ? 14.587 4.509 -27.117 1.00 93.75 69 ASN A CA 1
ATOM 506 C C . ASN A 1 69 ? 15.313 3.337 -26.451 1.00 93.75 69 ASN A C 1
ATOM 508 O O . ASN A 1 69 ? 16.298 3.572 -25.759 1.00 93.75 69 ASN A O 1
ATOM 512 N N . ILE A 1 70 ? 14.875 2.093 -26.661 1.00 95.50 70 ILE A N 1
ATOM 513 C CA . ILE A 1 70 ? 15.505 0.905 -26.085 1.00 95.50 70 ILE A CA 1
ATOM 514 C C . ILE A 1 70 ? 16.152 0.090 -27.196 1.00 95.50 70 ILE A C 1
ATOM 516 O O . ILE A 1 70 ? 15.490 -0.367 -28.125 1.00 95.50 70 ILE A O 1
ATOM 520 N N . GLN A 1 71 ? 17.454 -0.141 -27.070 1.00 94.75 71 GLN A N 1
ATOM 521 C CA . GLN A 1 71 ? 18.224 -0.922 -28.030 1.00 94.75 71 GLN A CA 1
ATOM 522 C C . GLN A 1 71 ? 19.023 -2.012 -27.323 1.00 94.75 71 GLN A C 1
ATOM 524 O O . GLN A 1 71 ? 19.676 -1.754 -26.316 1.00 94.75 71 GLN A O 1
ATOM 529 N N . ILE A 1 72 ? 19.019 -3.227 -27.874 1.00 95.44 72 ILE A N 1
ATOM 530 C CA . ILE A 1 72 ? 19.947 -4.282 -27.456 1.00 95.44 72 ILE A CA 1
ATOM 531 C C . ILE A 1 72 ? 21.268 -4.043 -28.189 1.00 95.44 72 ILE A C 1
ATOM 533 O O . ILE A 1 72 ? 21.334 -4.194 -29.405 1.00 95.44 72 ILE A O 1
ATOM 537 N N . LEU A 1 73 ? 22.307 -3.653 -27.455 1.00 94.19 73 LEU A N 1
ATOM 538 C CA . LEU A 1 73 ? 23.644 -3.422 -28.005 1.00 94.19 73 LEU A CA 1
ATOM 539 C C . LEU A 1 73 ? 24.445 -4.718 -28.158 1.00 94.19 73 LEU A C 1
ATOM 541 O O . LEU A 1 73 ? 25.277 -4.823 -29.052 1.00 94.19 73 LEU A O 1
ATOM 545 N N . ALA A 1 74 ? 24.231 -5.689 -27.267 1.00 92.19 74 ALA A N 1
ATOM 546 C CA . ALA A 1 74 ? 24.960 -6.954 -27.275 1.00 92.19 74 ALA A CA 1
ATOM 547 C C . ALA A 1 74 ? 24.132 -8.092 -26.670 1.00 92.19 74 ALA A C 1
ATOM 549 O O . ALA A 1 74 ? 23.270 -7.865 -25.816 1.00 92.19 74 ALA A O 1
ATOM 550 N N . GLY A 1 75 ? 24.439 -9.325 -27.085 1.00 90.50 75 GLY A N 1
ATOM 551 C CA . GLY A 1 75 ? 23.840 -10.536 -26.523 1.00 90.50 75 GLY A CA 1
ATOM 552 C C . GLY A 1 75 ? 22.404 -10.797 -26.978 1.00 90.50 75 GLY A C 1
ATOM 553 O O . GLY A 1 75 ? 21.632 -11.373 -26.224 1.00 90.50 75 GLY A O 1
ATOM 554 N N . ALA A 1 76 ? 22.022 -10.393 -28.194 1.00 89.00 76 ALA A N 1
ATOM 555 C CA . ALA A 1 76 ? 20.664 -10.601 -28.712 1.00 89.00 76 ALA A CA 1
ATOM 556 C C . ALA A 1 76 ? 20.214 -12.079 -28.692 1.00 89.00 76 ALA A C 1
ATOM 558 O O . ALA A 1 76 ? 19.033 -12.349 -28.476 1.00 89.00 76 ALA A O 1
ATOM 559 N N . GLU A 1 77 ? 21.151 -13.017 -28.855 1.00 88.56 77 GLU A N 1
ATOM 560 C CA . GLU A 1 77 ? 20.918 -14.470 -28.777 1.00 88.56 77 GLU A CA 1
ATOM 561 C C . GLU A 1 77 ? 21.280 -15.074 -27.409 1.00 88.56 77 GLU A C 1
ATOM 563 O O . GLU A 1 77 ? 20.942 -16.217 -27.105 1.00 88.56 77 GLU A O 1
ATOM 568 N N . ALA A 1 78 ? 21.946 -14.304 -26.546 1.00 91.56 78 ALA A N 1
ATOM 569 C CA . ALA A 1 78 ? 22.389 -14.756 -25.237 1.00 91.56 78 ALA A CA 1
ATOM 570 C C . ALA A 1 78 ? 21.362 -14.419 -24.146 1.00 91.56 78 ALA A C 1
ATOM 572 O O . ALA A 1 78 ? 20.545 -13.501 -24.251 1.00 91.56 78 ALA A O 1
ATOM 573 N N . ARG A 1 79 ? 21.429 -15.147 -23.025 1.00 91.62 79 ARG A N 1
ATOM 574 C CA . ARG A 1 79 ? 20.648 -14.801 -21.824 1.00 91.62 79 ARG A CA 1
ATOM 575 C C . ARG A 1 79 ? 21.113 -13.480 -21.225 1.00 91.62 79 ARG A C 1
ATOM 577 O O . ARG A 1 79 ? 20.296 -12.720 -20.724 1.00 91.62 79 ARG A O 1
ATOM 584 N N . ARG A 1 80 ? 22.413 -13.195 -21.279 1.00 93.81 80 ARG A N 1
ATOM 585 C CA . ARG A 1 80 ? 22.962 -11.917 -20.833 1.00 93.81 80 ARG A CA 1
ATOM 586 C C . ARG A 1 80 ? 22.923 -10.915 -21.980 1.00 93.81 80 ARG A C 1
ATOM 588 O O . ARG A 1 80 ? 23.479 -11.194 -23.038 1.00 93.81 80 ARG A O 1
ATOM 595 N N . LYS A 1 81 ? 22.287 -9.766 -21.760 1.00 94.00 81 LYS A N 1
ATOM 596 C CA . LYS A 1 81 ? 22.106 -8.722 -22.773 1.00 94.00 81 LYS A CA 1
ATOM 597 C C . LYS A 1 81 ? 22.549 -7.379 -22.234 1.00 94.00 81 LYS A C 1
ATOM 599 O O . LYS A 1 81 ? 22.352 -7.097 -21.054 1.00 94.00 81 LYS A O 1
ATOM 604 N N . ARG A 1 82 ? 23.082 -6.545 -23.122 1.00 94.75 82 ARG A N 1
ATOM 605 C CA . ARG A 1 82 ? 23.361 -5.139 -22.837 1.00 94.75 82 ARG A CA 1
ATOM 606 C C . ARG A 1 82 ? 22.340 -4.270 -23.540 1.00 94.75 82 ARG A C 1
ATOM 608 O O . ARG A 1 82 ? 22.222 -4.335 -24.762 1.00 94.75 82 ARG A O 1
ATOM 615 N N . LEU A 1 83 ? 21.625 -3.466 -22.772 1.00 95.38 83 LEU A N 1
ATOM 616 C CA . LEU A 1 83 ? 20.637 -2.517 -23.260 1.00 95.38 83 LEU A CA 1
ATOM 617 C C . LEU A 1 83 ? 21.209 -1.101 -23.239 1.00 95.38 83 LEU A C 1
ATOM 619 O O . LEU A 1 83 ? 21.946 -0.746 -22.324 1.00 95.38 83 LEU A O 1
ATOM 623 N N . CYS A 1 84 ? 20.831 -0.298 -24.225 1.00 94.50 84 CYS A N 1
ATOM 624 C CA . CYS A 1 84 ? 20.922 1.153 -24.193 1.00 94.50 84 CYS A CA 1
ATOM 625 C C . CYS A 1 84 ? 19.508 1.711 -24.082 1.00 94.50 84 CYS A C 1
ATOM 627 O O . CYS A 1 84 ? 18.644 1.348 -24.883 1.00 94.50 84 CYS A O 1
ATOM 629 N N . VAL A 1 85 ? 19.279 2.566 -23.090 1.00 95.38 85 VAL A N 1
ATOM 630 C CA . VAL A 1 85 ? 18.018 3.276 -22.887 1.00 95.38 85 VAL A CA 1
ATOM 631 C C . VAL A 1 85 ? 18.288 4.762 -23.044 1.00 95.38 85 VAL A C 1
ATOM 633 O O . VAL A 1 85 ? 18.953 5.365 -22.202 1.00 95.38 85 VAL A O 1
ATOM 636 N N . LYS A 1 86 ? 17.797 5.343 -24.138 1.00 93.62 86 LYS A N 1
ATOM 637 C CA . LYS A 1 86 ? 18.012 6.755 -24.453 1.00 93.62 86 LYS A CA 1
ATOM 638 C C . LYS A 1 86 ? 17.234 7.673 -23.516 1.00 93.62 86 LYS A C 1
ATOM 640 O O . LYS A 1 86 ? 16.162 7.298 -23.041 1.00 93.62 86 LYS A O 1
ATOM 645 N N . ASP A 1 87 ? 17.776 8.868 -23.293 1.00 90.50 87 ASP A N 1
ATOM 646 C CA . ASP A 1 87 ? 17.149 9.963 -22.531 1.00 90.50 87 ASP A CA 1
ATOM 647 C C . ASP A 1 87 ? 16.814 9.625 -21.063 1.00 90.50 87 ASP A C 1
ATOM 649 O O . ASP A 1 87 ? 15.977 10.268 -20.429 1.00 90.50 87 ASP A O 1
ATOM 653 N N . VAL A 1 88 ? 17.465 8.604 -20.496 1.00 91.38 88 VAL A N 1
ATOM 654 C CA . VAL A 1 88 ? 17.298 8.190 -19.096 1.00 91.38 88 VAL A CA 1
ATOM 655 C C . VAL A 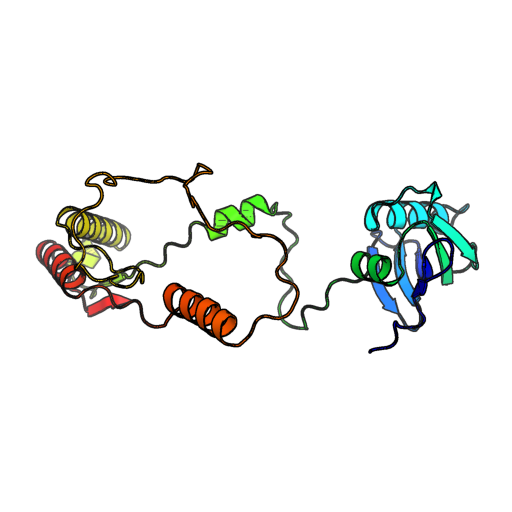1 88 ? 18.667 7.994 -18.460 1.00 91.38 88 VAL A C 1
ATOM 657 O O . VAL A 1 88 ? 19.528 7.351 -19.053 1.00 91.38 88 VAL A O 1
ATOM 660 N N . SER A 1 89 ? 18.861 8.515 -17.245 1.00 91.31 89 SER A N 1
ATOM 661 C CA . SER A 1 89 ? 20.084 8.283 -16.467 1.00 91.31 89 SER A CA 1
ATOM 662 C C . SER A 1 89 ? 20.098 6.895 -15.827 1.00 91.31 89 SER A C 1
ATOM 664 O O . SER A 1 89 ? 19.052 6.327 -15.495 1.00 91.31 89 SER A O 1
ATOM 666 N N . ALA A 1 90 ? 21.287 6.347 -15.589 1.00 89.94 90 ALA A N 1
ATOM 667 C CA . ALA A 1 90 ? 21.478 5.041 -14.969 1.00 89.94 90 ALA A CA 1
ATOM 668 C C . ALA A 1 90 ? 20.808 4.967 -13.592 1.00 89.94 90 ALA A C 1
ATOM 670 O O . ALA A 1 90 ? 20.161 3.972 -13.265 1.00 89.94 90 ALA A O 1
ATOM 671 N N . GLN A 1 91 ? 20.884 6.047 -12.811 1.00 87.00 91 GLN A N 1
ATOM 672 C CA . GLN A 1 91 ? 20.227 6.133 -11.511 1.00 87.00 91 GLN A CA 1
ATOM 673 C C . GLN A 1 91 ? 18.698 6.056 -11.629 1.00 87.00 91 GLN A C 1
ATOM 675 O O . GLN A 1 91 ? 18.064 5.289 -10.902 1.00 87.00 91 GLN A O 1
ATOM 680 N N . ALA A 1 92 ? 18.099 6.814 -12.554 1.00 86.81 92 ALA A N 1
ATOM 681 C CA . ALA A 1 92 ? 16.655 6.785 -12.775 1.00 86.81 92 ALA A CA 1
ATOM 682 C C . ALA A 1 92 ? 16.195 5.414 -13.295 1.00 86.81 92 ALA A C 1
ATOM 684 O O . ALA A 1 92 ? 15.160 4.898 -12.867 1.00 86.81 92 ALA A O 1
ATOM 685 N N . LEU A 1 93 ? 16.986 4.798 -14.176 1.00 90.12 93 LEU A N 1
ATOM 686 C CA . LEU A 1 93 ? 16.719 3.471 -14.715 1.00 90.12 93 LEU A CA 1
ATOM 687 C C . LEU A 1 93 ? 16.714 2.407 -13.607 1.00 90.12 93 LEU A C 1
ATOM 689 O O . LEU A 1 93 ? 15.754 1.645 -13.486 1.00 90.12 93 LEU A O 1
ATOM 693 N N . LEU A 1 94 ? 17.742 2.396 -12.753 1.00 89.25 94 LEU A N 1
ATOM 694 C CA . LEU A 1 94 ? 17.832 1.481 -11.615 1.00 89.25 94 LEU A CA 1
ATOM 695 C C . LEU A 1 94 ? 16.683 1.682 -10.624 1.00 89.25 94 LEU A C 1
ATOM 697 O O . LEU A 1 94 ? 16.085 0.700 -10.195 1.00 89.25 94 LEU A O 1
ATOM 701 N N . ALA A 1 95 ? 16.328 2.931 -10.310 1.00 86.50 95 ALA A N 1
ATOM 702 C CA . ALA A 1 95 ? 15.223 3.241 -9.403 1.00 86.50 95 ALA A CA 1
ATOM 703 C C . ALA A 1 95 ? 13.860 2.751 -9.923 1.00 86.50 95 ALA A C 1
ATOM 705 O O . ALA A 1 95 ? 12.980 2.408 -9.136 1.00 86.50 95 ALA A O 1
ATOM 706 N N . ARG A 1 96 ? 13.671 2.700 -11.249 1.00 88.25 96 ARG A N 1
ATOM 707 C CA . ARG A 1 96 ? 12.455 2.147 -11.865 1.00 88.25 96 ARG A CA 1
ATOM 708 C C . ARG A 1 96 ? 12.468 0.617 -11.885 1.00 88.25 96 ARG A C 1
ATOM 710 O O . ARG A 1 96 ? 11.412 -0.001 -11.773 1.00 88.25 96 ARG A O 1
ATOM 717 N N . LEU A 1 97 ? 13.627 -0.019 -12.027 1.00 87.19 97 LEU A N 1
ATOM 718 C CA . LEU A 1 97 ? 13.722 -1.474 -12.188 1.00 87.19 97 LEU A CA 1
ATOM 719 C C . LEU A 1 97 ? 13.830 -2.233 -10.869 1.00 87.19 97 LEU A C 1
ATOM 721 O O . LEU A 1 97 ? 13.267 -3.320 -10.756 1.00 87.19 97 LEU A O 1
ATOM 725 N N . LEU A 1 98 ? 14.532 -1.682 -9.886 1.00 82.56 98 LEU A N 1
ATOM 726 C CA . LEU A 1 98 ? 14.716 -2.316 -8.591 1.00 82.56 98 LEU A CA 1
ATOM 727 C C . LEU A 1 98 ? 13.637 -1.817 -7.623 1.00 82.56 98 LEU A C 1
ATOM 729 O O . LEU A 1 98 ? 13.385 -0.611 -7.565 1.00 82.56 98 LEU A O 1
ATOM 733 N N . PRO A 1 99 ? 12.975 -2.710 -6.865 1.00 63.38 99 PRO A N 1
ATOM 734 C CA . PRO A 1 99 ? 12.149 -2.266 -5.754 1.00 63.38 99 PRO A CA 1
ATOM 735 C C . PRO A 1 99 ? 13.029 -1.478 -4.779 1.00 63.38 99 PRO A C 1
ATOM 737 O O . PRO A 1 99 ? 14.201 -1.812 -4.579 1.00 63.38 99 PRO A O 1
ATOM 740 N N . LYS A 1 100 ? 12.477 -0.427 -4.161 1.00 50.88 100 LYS A N 1
ATOM 741 C CA . LYS A 1 100 ? 13.112 0.146 -2.974 1.00 50.88 100 LYS A CA 1
ATOM 742 C C . LYS A 1 100 ? 13.244 -1.006 -1.982 1.00 50.88 100 LYS A C 1
ATOM 744 O O . LYS A 1 100 ? 12.234 -1.596 -1.612 1.00 50.88 100 LYS A O 1
ATOM 749 N N . ASN A 1 101 ? 14.471 -1.347 -1.599 1.00 45.00 101 ASN A N 1
ATOM 750 C CA . ASN A 1 101 ? 14.711 -2.217 -0.456 1.00 45.00 101 ASN A CA 1
ATOM 751 C C . ASN A 1 101 ? 14.302 -1.439 0.803 1.00 45.00 101 ASN A C 1
ATOM 753 O O . ASN A 1 101 ? 15.140 -0.939 1.550 1.00 45.00 101 ASN A O 1
ATOM 757 N N . GLU A 1 102 ? 12.998 -1.280 1.007 1.00 46.16 102 GLU A N 1
ATOM 758 C CA . GLU A 1 102 ? 12.436 -1.098 2.333 1.00 46.16 102 GLU A CA 1
ATOM 759 C C . GLU A 1 102 ? 12.600 -2.465 2.989 1.00 46.16 102 GLU A C 1
ATOM 761 O O . GLU A 1 102 ? 11.980 -3.450 2.603 1.00 46.16 102 GLU A O 1
ATOM 766 N N . LYS A 1 103 ? 13.648 -2.510 3.810 1.00 35.91 103 LYS A N 1
ATOM 767 C CA . LYS A 1 103 ? 14.258 -3.642 4.497 1.00 35.91 103 LYS A CA 1
ATOM 768 C C . LYS A 1 103 ? 13.324 -4.825 4.765 1.00 35.91 103 LYS A C 1
ATOM 770 O O . LYS A 1 103 ? 12.187 -4.650 5.184 1.00 35.91 103 LYS A O 1
ATOM 775 N N . GLU A 1 104 ? 13.902 -6.016 4.599 1.00 47.69 104 GLU A N 1
ATOM 776 C CA . GLU A 1 104 ? 13.561 -7.263 5.289 1.00 47.69 104 GLU A CA 1
ATOM 777 C C . GLU A 1 104 ? 12.676 -7.036 6.522 1.00 47.69 104 GLU A C 1
ATOM 779 O O . GLU A 1 104 ? 13.164 -6.542 7.533 1.00 47.69 104 GLU A O 1
ATOM 784 N N . ASN A 1 105 ? 11.382 -7.344 6.414 1.00 38.41 105 ASN A N 1
ATOM 785 C CA . ASN A 1 105 ? 10.568 -7.980 7.450 1.00 38.41 105 ASN A CA 1
ATOM 786 C C . ASN A 1 105 ? 9.113 -8.094 6.986 1.00 38.41 105 ASN A C 1
ATOM 788 O O . ASN A 1 105 ? 8.485 -7.110 6.614 1.00 38.41 105 ASN A O 1
ATOM 792 N N . GLY A 1 106 ? 8.562 -9.300 7.119 1.00 33.97 106 GLY A N 1
ATOM 793 C CA . GLY A 1 106 ? 7.134 -9.461 7.368 1.00 33.97 106 GLY A CA 1
ATOM 794 C C . GLY A 1 106 ? 6.259 -9.761 6.158 1.00 33.97 106 GLY A C 1
ATOM 795 O O . GLY A 1 106 ? 5.757 -8.867 5.495 1.00 33.97 106 GLY A O 1
ATOM 796 N N . ALA A 1 107 ? 5.986 -11.056 6.012 1.00 36.53 107 ALA A N 1
ATOM 797 C CA . ALA A 1 107 ? 4.695 -11.615 5.624 1.00 36.53 107 ALA A CA 1
ATOM 798 C C . ALA A 1 107 ? 4.150 -11.276 4.226 1.00 36.53 107 ALA A C 1
ATOM 800 O O . ALA A 1 107 ? 3.642 -10.198 3.929 1.00 36.53 107 ALA A O 1
ATOM 801 N N . GLY A 1 108 ? 4.137 -12.314 3.387 1.00 43.44 108 GLY A N 1
ATOM 802 C CA . GLY A 1 108 ? 3.264 -12.360 2.229 1.00 43.44 108 GLY A CA 1
ATOM 803 C C . GLY A 1 108 ? 1.809 -12.159 2.645 1.00 43.44 108 GLY A C 1
ATOM 804 O O . GLY A 1 108 ? 1.270 -12.913 3.447 1.00 43.44 108 GLY A O 1
ATOM 805 N N . MET A 1 109 ? 1.167 -11.169 2.040 1.00 45.47 109 MET A N 1
ATOM 806 C CA . MET A 1 109 ? -0.281 -11.078 1.978 1.00 45.47 109 MET A CA 1
ATOM 807 C C . MET A 1 109 ? -0.697 -10.836 0.531 1.00 45.47 109 MET A C 1
ATOM 809 O O . MET A 1 109 ? -0.045 -10.123 -0.234 1.00 45.47 109 MET A O 1
ATOM 813 N N . ASN A 1 110 ? -1.752 -11.552 0.153 1.00 39.25 110 ASN A N 1
ATOM 814 C CA . ASN A 1 110 ? -2.273 -11.704 -1.194 1.00 39.25 110 ASN A CA 1
ATOM 815 C C . ASN A 1 110 ? -2.432 -10.371 -1.932 1.00 39.25 110 ASN A C 1
ATOM 817 O O . ASN A 1 110 ? -2.924 -9.385 -1.389 1.00 39.25 110 ASN A O 1
ATOM 821 N N . ARG A 1 111 ? -2.057 -10.379 -3.218 1.00 43.75 111 ARG A N 1
ATOM 822 C CA . ARG A 1 111 ? -2.199 -9.256 -4.155 1.00 43.75 111 ARG A CA 1
ATOM 823 C C . ARG A 1 111 ? -3.672 -9.007 -4.491 1.00 43.75 111 ARG A C 1
ATOM 825 O O . ARG A 1 111 ? -4.101 -9.272 -5.612 1.00 43.75 111 ARG A O 1
ATOM 832 N N . LEU A 1 112 ? -4.442 -8.477 -3.549 1.00 40.34 112 LEU A N 1
ATOM 833 C CA . LEU A 1 112 ? -5.680 -7.789 -3.881 1.00 40.34 112 LEU A CA 1
ATOM 834 C C . LEU A 1 112 ? -5.282 -6.382 -4.337 1.00 40.34 112 LEU A C 1
ATOM 836 O O . LEU A 1 112 ? -4.687 -5.620 -3.579 1.00 40.34 112 LEU A O 1
ATOM 840 N N . ARG A 1 113 ? -5.512 -6.069 -5.618 1.00 49.28 113 ARG A N 1
ATOM 841 C CA . ARG A 1 113 ? -5.239 -4.748 -6.206 1.00 49.28 113 ARG A CA 1
ATOM 842 C C . ARG A 1 113 ? -6.232 -3.733 -5.644 1.00 49.28 113 ARG A C 1
ATOM 844 O O . ARG A 1 113 ? -7.189 -3.359 -6.308 1.00 49.28 113 ARG A O 1
ATOM 851 N N . ILE A 1 114 ? -6.016 -3.325 -4.403 1.00 49.47 114 ILE A N 1
ATOM 852 C CA . ILE A 1 114 ? -6.753 -2.238 -3.777 1.00 49.47 114 ILE A CA 1
ATOM 853 C C . ILE A 1 114 ? -6.086 -0.951 -4.269 1.00 49.47 114 ILE A C 1
ATOM 855 O O . ILE A 1 114 ? -4.930 -0.682 -3.947 1.00 49.47 114 ILE A O 1
ATOM 859 N N . SER A 1 115 ? -6.773 -0.216 -5.148 1.00 53.06 115 SER A N 1
ATOM 860 C CA . SER A 1 115 ? -6.306 1.064 -5.692 1.00 53.06 115 SER A CA 1
ATOM 861 C C . SER A 1 115 ? -5.851 1.995 -4.567 1.00 53.06 115 SER A C 1
ATOM 863 O O . SER A 1 115 ? -6.506 2.068 -3.531 1.00 53.06 115 SER A O 1
ATOM 865 N N . SER A 1 116 ? -4.769 2.748 -4.774 1.00 54.31 116 SER A N 1
ATOM 866 C CA . SER A 1 116 ? -4.158 3.639 -3.770 1.00 54.31 116 SER A CA 1
ATOM 867 C C . SER A 1 116 ? -5.146 4.635 -3.139 1.00 54.31 116 SER A C 1
ATOM 869 O O . SER A 1 116 ? -4.966 5.041 -1.996 1.00 54.31 116 SER A O 1
ATOM 871 N N . ALA A 1 117 ? -6.223 4.979 -3.854 1.00 54.91 117 ALA A N 1
ATOM 872 C CA . ALA A 1 117 ? -7.331 5.787 -3.347 1.00 54.91 117 ALA A CA 1
ATOM 873 C C . ALA A 1 117 ? -8.160 5.074 -2.260 1.00 54.91 117 ALA A C 1
ATOM 875 O O . ALA A 1 117 ? -8.567 5.702 -1.293 1.00 54.91 117 ALA A O 1
ATOM 876 N N . VAL A 1 118 ? -8.368 3.761 -2.373 1.00 56.75 118 VAL A N 1
ATOM 877 C CA . VAL A 1 118 ? -9.133 2.964 -1.399 1.00 56.75 118 VAL A CA 1
ATOM 878 C C . VAL A 1 118 ? -8.334 2.769 -0.108 1.00 56.75 118 VAL A C 1
ATOM 880 O O . VAL A 1 118 ? -8.909 2.834 0.972 1.00 56.75 118 VAL A O 1
ATOM 883 N N . LEU A 1 119 ? -7.005 2.618 -0.194 1.00 54.72 119 LEU A N 1
ATOM 884 C CA . LEU A 1 119 ? -6.138 2.555 0.990 1.00 54.72 119 LEU A CA 1
ATOM 885 C C . LEU A 1 119 ? -6.060 3.909 1.720 1.00 54.72 119 LEU A C 1
ATOM 887 O O . LEU A 1 119 ? -6.041 3.935 2.944 1.00 54.72 119 LEU A O 1
ATOM 891 N N . ALA A 1 120 ? -6.077 5.027 0.987 1.00 55.59 120 ALA A N 1
ATOM 892 C CA . ALA A 1 120 ? -6.145 6.365 1.578 1.00 55.59 120 ALA A CA 1
ATOM 893 C C . ALA A 1 120 ? -7.502 6.641 2.256 1.00 55.59 120 ALA A C 1
ATOM 895 O O . ALA A 1 120 ? -7.530 7.212 3.341 1.00 55.59 120 ALA A O 1
ATOM 896 N N . VAL A 1 121 ? -8.613 6.184 1.664 1.00 55.84 121 VAL A N 1
ATOM 897 C CA . VAL A 1 121 ? -9.962 6.292 2.255 1.00 55.84 121 VAL A CA 1
ATOM 898 C C . VAL A 1 121 ? -10.114 5.405 3.498 1.00 55.84 121 VAL A C 1
ATOM 900 O O . VAL A 1 121 ? -10.690 5.849 4.484 1.00 55.84 121 VAL A O 1
ATOM 903 N N . LEU A 1 122 ? -9.531 4.200 3.507 1.00 52.06 122 LEU A N 1
ATOM 904 C CA . LEU A 1 122 ? -9.510 3.314 4.684 1.00 52.06 122 LEU A CA 1
ATOM 905 C C . LEU A 1 122 ? -8.687 3.874 5.858 1.00 52.06 122 LEU A C 1
ATOM 907 O O . LEU A 1 122 ? -8.980 3.564 7.007 1.00 52.06 122 LEU A O 1
ATOM 911 N N . MET A 1 123 ? -7.679 4.709 5.587 1.00 50.84 123 MET A N 1
ATOM 912 C CA . MET A 1 123 ? -6.865 5.363 6.625 1.00 50.84 123 MET A CA 1
ATOM 913 C C . MET A 1 123 ? -7.508 6.640 7.191 1.00 50.84 123 MET A C 1
ATOM 915 O O . MET A 1 123 ? -7.046 7.150 8.207 1.00 50.84 123 MET A O 1
ATOM 919 N N . LEU A 1 124 ? -8.577 7.149 6.569 1.00 51.16 124 LEU A N 1
ATOM 920 C CA . LEU A 1 124 ? -9.330 8.322 7.032 1.00 51.16 124 LEU A CA 1
ATOM 921 C C . LEU A 1 124 ? -10.469 7.971 8.005 1.00 51.16 124 LEU A C 1
ATOM 923 O O . LEU A 1 124 ? -11.086 8.876 8.555 1.00 51.16 124 LEU A O 1
ATOM 927 N N . SER A 1 125 ? -10.748 6.684 8.240 1.00 50.72 125 SER A N 1
ATOM 928 C CA . SER A 1 125 ? -11.856 6.225 9.092 1.00 50.72 125 SER A CA 1
ATOM 929 C C . SER A 1 125 ? -11.411 5.504 10.369 1.00 50.72 125 SER A C 1
ATOM 931 O O . SER A 1 125 ? -12.202 4.785 10.976 1.00 50.72 125 SER A O 1
ATOM 933 N N . ALA A 1 126 ? -10.153 5.655 10.789 1.00 42.41 126 ALA A N 1
ATOM 934 C CA . ALA A 1 126 ? -9.700 5.148 12.080 1.00 42.41 126 ALA A CA 1
ATOM 935 C C . ALA A 1 126 ? -9.981 6.190 13.176 1.00 42.41 126 ALA A C 1
ATOM 937 O O . ALA A 1 126 ? -9.082 6.896 13.627 1.00 42.41 126 ALA A O 1
ATOM 938 N N . CYS A 1 127 ? -11.241 6.305 13.601 1.00 57.88 127 CYS A N 1
ATOM 939 C CA . CYS A 1 127 ? -11.575 7.027 14.828 1.00 57.88 127 CYS A CA 1
ATOM 940 C C . CYS A 1 127 ? -11.074 6.209 16.026 1.00 57.88 127 CYS A C 1
ATOM 942 O O . CYS A 1 127 ? -11.707 5.244 16.447 1.00 57.88 127 CYS A O 1
ATOM 944 N N . SER A 1 128 ? -9.910 6.576 16.560 1.00 54.78 128 SER A N 1
ATOM 945 C CA . SER A 1 128 ? -9.382 6.041 17.819 1.00 54.78 128 SER A CA 1
ATOM 946 C C . SER A 1 128 ? -9.905 6.874 18.996 1.00 54.78 128 SER A C 1
ATOM 948 O O . SER A 1 128 ? -9.126 7.560 19.654 1.00 54.78 128 SER A O 1
ATOM 950 N N . SER A 1 129 ? -11.218 6.855 19.238 1.00 66.62 129 SER A N 1
ATOM 951 C CA . SER A 1 129 ? -11.807 7.522 20.411 1.00 66.62 129 SER A CA 1
ATOM 952 C C . SER A 1 129 ? -11.723 6.633 21.647 1.00 66.62 129 SER A C 1
ATOM 954 O O . SER A 1 129 ? -11.930 5.419 21.567 1.00 66.62 129 SER A O 1
ATOM 956 N N . ALA A 1 130 ? -11.476 7.252 22.801 1.00 76.81 130 ALA A N 1
ATOM 957 C CA . ALA A 1 130 ? -11.440 6.546 24.076 1.00 76.81 130 ALA A CA 1
ATOM 958 C C . ALA A 1 130 ? -12.821 5.939 24.399 1.00 76.81 130 ALA A C 1
ATOM 960 O O . ALA A 1 130 ? -13.873 6.541 24.142 1.00 76.81 130 ALA A O 1
ATOM 961 N N . ARG A 1 131 ? -12.846 4.735 24.972 1.00 85.69 131 ARG A N 1
ATOM 962 C CA . ARG A 1 131 ? -14.065 3.994 25.320 1.00 85.69 131 ARG A CA 1
ATOM 963 C C . ARG A 1 131 ? -14.081 3.555 26.790 1.00 85.69 131 ARG A C 1
ATOM 965 O O . ARG A 1 131 ? -13.054 3.128 27.318 1.00 85.69 131 ARG A O 1
ATOM 972 N N . PRO A 1 132 ? -15.243 3.627 27.462 1.00 90.69 132 PRO A N 1
ATOM 973 C CA . PRO A 1 132 ? -15.398 3.117 28.817 1.00 90.69 132 PRO A CA 1
ATOM 974 C C . PRO A 1 132 ? -15.452 1.583 28.818 1.00 90.69 132 PRO A C 1
ATOM 976 O O . PRO A 1 132 ? -16.111 0.963 27.985 1.00 90.69 132 PRO A O 1
ATOM 979 N N . VAL A 1 133 ? -14.776 0.965 29.780 1.00 91.81 133 VAL A N 1
ATOM 980 C CA . VAL A 1 133 ? -14.841 -0.475 30.045 1.00 91.81 133 VAL A CA 1
ATOM 981 C C . VAL A 1 133 ? -15.975 -0.727 31.032 1.00 91.81 133 VAL A C 1
ATOM 983 O O . VAL A 1 133 ? -15.970 -0.165 32.129 1.00 91.81 133 VAL A O 1
ATOM 986 N N . LEU A 1 134 ? -16.946 -1.554 30.638 1.00 94.06 134 LEU A N 1
ATOM 987 C CA . LEU A 1 134 ? -18.109 -1.885 31.460 1.00 94.06 134 LEU A CA 1
ATOM 988 C C . LEU A 1 134 ? -17.862 -3.135 32.308 1.00 94.06 134 LEU A C 1
ATOM 990 O O . LEU A 1 134 ? -17.346 -4.143 31.822 1.00 94.06 134 LEU A O 1
ATOM 994 N N . TYR A 1 135 ? -18.277 -3.072 33.568 1.00 92.56 135 TYR A N 1
ATOM 995 C CA . TYR A 1 135 ? -18.338 -4.211 34.469 1.00 92.56 135 TYR A CA 1
ATOM 996 C C . TYR A 1 135 ? -19.501 -5.141 34.071 1.00 92.56 135 TYR A C 1
ATOM 998 O O . TYR A 1 135 ? -20.601 -4.650 33.796 1.00 92.56 135 TYR A O 1
ATOM 1006 N N . PRO A 1 136 ? -19.301 -6.471 34.049 1.00 93.56 136 PRO A N 1
ATOM 1007 C CA . PRO A 1 136 ? -20.364 -7.427 33.760 1.00 93.56 136 PRO A CA 1
ATOM 1008 C C . PRO A 1 136 ? -21.376 -7.483 34.907 1.00 93.56 136 PRO A C 1
ATOM 1010 O O . PRO A 1 136 ? -21.149 -8.130 35.927 1.00 93.56 136 PRO A O 1
ATOM 1013 N N . ASN A 1 137 ? -22.499 -6.786 34.731 1.00 92.50 137 ASN A N 1
ATOM 1014 C CA . ASN A 1 137 ? -23.624 -6.779 35.657 1.00 92.50 137 ASN A CA 1
ATOM 1015 C C . ASN A 1 137 ? -24.900 -7.333 34.995 1.00 92.50 137 ASN A C 1
ATOM 1017 O O . ASN A 1 137 ? -24.960 -7.517 33.779 1.00 92.50 137 ASN A O 1
ATOM 1021 N N . ALA A 1 138 ? -25.943 -7.561 35.799 1.00 93.75 138 ALA A N 1
ATOM 1022 C CA . ALA A 1 138 ? -27.215 -8.104 35.315 1.00 93.75 138 ALA A CA 1
ATOM 1023 C C . ALA A 1 138 ? -27.849 -7.256 34.192 1.00 93.75 138 ALA A C 1
ATOM 1025 O O . ALA A 1 138 ? -28.500 -7.795 33.299 1.00 93.75 138 ALA A O 1
ATOM 1026 N N . HIS A 1 139 ? -27.639 -5.934 34.207 1.00 92.06 139 HIS A N 1
ATOM 1027 C CA . HIS A 1 139 ? -28.136 -5.046 33.159 1.00 92.06 139 HIS A CA 1
ATOM 1028 C C . HIS A 1 139 ? -27.412 -5.289 31.826 1.00 92.06 139 HIS A C 1
ATOM 1030 O O . HIS A 1 139 ? -28.074 -5.526 30.816 1.00 92.06 139 HIS A O 1
ATOM 1036 N N . LEU A 1 140 ? -26.076 -5.338 31.835 1.00 92.50 140 LEU A N 1
ATOM 1037 C CA . LEU A 1 140 ? -25.259 -5.637 30.657 1.00 92.50 140 LEU A CA 1
ATOM 1038 C C . LEU A 1 140 ? -25.586 -7.015 30.064 1.00 92.50 140 LEU A C 1
ATOM 1040 O O . LEU A 1 140 ? -25.615 -7.166 28.846 1.00 92.50 140 LEU A O 1
ATOM 1044 N N . GLU A 1 141 ? -25.865 -8.009 30.909 1.00 92.50 141 GLU A N 1
ATOM 1045 C CA . GLU A 1 141 ? -26.291 -9.340 30.460 1.00 92.50 141 GLU A CA 1
ATOM 1046 C C . GLU A 1 141 ? -27.680 -9.321 29.808 1.00 92.50 141 GLU A C 1
ATOM 1048 O O . GLU A 1 141 ? -27.893 -10.003 28.807 1.00 92.50 141 GLU A O 1
ATOM 1053 N N . SER A 1 142 ? -28.611 -8.517 30.335 1.00 92.88 142 SER A N 1
ATOM 1054 C CA . SER A 1 142 ? -29.974 -8.402 29.798 1.00 92.88 142 SER A CA 1
ATOM 1055 C C . SER A 1 142 ? -30.062 -7.608 28.490 1.00 92.88 142 SER A C 1
ATOM 1057 O O . SER A 1 142 ? -30.875 -7.937 27.630 1.00 92.88 142 SER A O 1
ATOM 1059 N N . VAL A 1 143 ? -29.230 -6.575 28.333 1.00 93.19 143 VAL A N 1
ATOM 1060 C CA . VAL A 1 143 ? -29.210 -5.699 27.150 1.00 93.19 143 VAL A CA 1
ATOM 1061 C C . VAL A 1 143 ? -28.294 -6.254 26.057 1.00 93.19 143 VAL A C 1
ATOM 1063 O O . VAL A 1 143 ? -28.553 -6.079 24.866 1.00 93.19 143 VAL A O 1
ATOM 1066 N N . GLY A 1 144 ? -27.235 -6.962 26.448 1.00 92.75 144 GLY A N 1
ATOM 1067 C CA . GLY A 1 144 ? -26.231 -7.485 25.535 1.00 92.75 144 GLY A CA 1
ATOM 1068 C C . GLY A 1 144 ? -25.192 -6.440 25.118 1.00 92.75 144 GLY A C 1
ATOM 1069 O O . GLY A 1 144 ? -25.310 -5.242 25.373 1.00 92.75 144 GLY A O 1
ATOM 1070 N N . LYS A 1 145 ? -24.127 -6.919 24.465 1.00 89.31 145 LYS A N 1
ATOM 1071 C CA . LYS A 1 145 ? -22.972 -6.090 24.078 1.00 89.31 145 LYS A CA 1
ATOM 1072 C C . LYS A 1 145 ? -23.338 -5.002 23.069 1.00 89.31 145 LYS A C 1
ATOM 1074 O O . LYS A 1 145 ? -22.880 -3.878 23.209 1.00 89.31 145 LYS A O 1
ATOM 1079 N N . GLU A 1 146 ? -24.181 -5.331 22.095 1.00 89.19 146 GLU A N 1
ATOM 1080 C CA . GLU A 1 146 ? -24.599 -4.395 21.045 1.00 89.19 146 GLU A CA 1
ATOM 1081 C C . GLU A 1 146 ? -25.437 -3.242 21.614 1.00 89.19 146 GLU A C 1
ATOM 1083 O O . GLU A 1 146 ? -25.196 -2.081 21.292 1.00 89.19 146 GLU A O 1
ATOM 1088 N N . GLY A 1 147 ? -26.373 -3.540 22.524 1.00 92.00 147 GLY A N 1
ATOM 1089 C CA . GLY A 1 147 ? -27.168 -2.502 23.180 1.00 92.00 147 GLY A CA 1
ATOM 1090 C C . GLY A 1 147 ? -26.324 -1.618 24.103 1.00 92.00 147 GLY A C 1
ATOM 1091 O O . GLY A 1 147 ? -26.493 -0.401 24.115 1.00 92.00 147 GLY A O 1
ATOM 1092 N N . ALA A 1 148 ? -25.337 -2.199 24.791 1.00 92.50 148 ALA A N 1
ATOM 1093 C CA . ALA A 1 148 ? -24.392 -1.431 25.593 1.00 92.50 148 ALA A CA 1
ATOM 1094 C C . ALA A 1 148 ? -23.516 -0.497 24.745 1.00 92.50 148 ALA A C 1
ATOM 1096 O O . ALA A 1 148 ? -23.272 0.639 25.145 1.00 92.50 148 ALA A O 1
ATOM 1097 N N . GLU A 1 149 ? -23.074 -0.934 23.563 1.00 91.06 149 GLU A N 1
ATOM 1098 C CA . GLU A 1 149 ? -22.337 -0.079 22.624 1.00 91.06 149 GLU A CA 1
ATOM 1099 C C . GLU A 1 149 ? -23.191 1.099 22.138 1.00 91.06 149 GLU A C 1
ATOM 1101 O O . GLU A 1 149 ? -22.720 2.239 22.122 1.00 91.06 149 GLU A O 1
ATOM 1106 N N . GLN A 1 150 ? -24.466 0.856 21.831 1.00 93.69 150 GLN A N 1
ATOM 1107 C CA . GLN A 1 150 ? -25.405 1.911 21.453 1.00 93.69 150 GLN A CA 1
ATOM 1108 C C . GLN A 1 150 ? -25.650 2.914 22.594 1.00 93.69 150 GLN A C 1
ATOM 1110 O O . GLN A 1 150 ? -25.716 4.127 22.366 1.00 93.69 150 GLN A O 1
ATOM 1115 N N . ASP A 1 151 ? -25.762 2.430 23.830 1.00 94.38 151 ASP A N 1
ATOM 1116 C CA . ASP A 1 151 ? -25.936 3.274 25.011 1.00 94.38 151 ASP A CA 1
ATOM 1117 C C . ASP A 1 151 ? -24.691 4.112 25.321 1.00 94.38 151 ASP A C 1
ATOM 1119 O O . ASP A 1 151 ? -24.819 5.291 25.661 1.00 94.38 151 ASP A O 1
ATOM 1123 N N . ILE A 1 152 ? -23.493 3.537 25.158 1.00 92.88 152 ILE A N 1
ATOM 1124 C CA . ILE A 1 152 ? -22.221 4.261 25.268 1.00 92.88 152 ILE A CA 1
ATOM 1125 C C . ILE A 1 152 ? -22.198 5.411 24.265 1.00 92.88 152 ILE A C 1
ATOM 1127 O O . ILE A 1 152 ? -21.934 6.546 24.659 1.00 92.88 152 ILE A O 1
ATOM 1131 N N . GLU A 1 153 ? -22.507 5.141 22.998 1.00 91.12 153 GLU A N 1
ATOM 1132 C CA . GLU A 1 153 ? -22.496 6.157 21.945 1.00 91.12 153 GLU A CA 1
ATOM 1133 C C . GLU A 1 153 ? -23.518 7.270 22.215 1.00 91.12 153 GLU A C 1
ATOM 1135 O O . GLU A 1 153 ? -23.199 8.455 22.136 1.00 91.12 153 GLU A O 1
ATOM 1140 N N . THR A 1 154 ? -24.718 6.901 22.666 1.00 93.81 154 THR A N 1
ATOM 1141 C CA . THR A 1 154 ? -25.747 7.868 23.074 1.00 93.81 154 THR A CA 1
ATOM 1142 C C . THR A 1 154 ? -25.246 8.773 24.208 1.00 93.81 154 THR A C 1
ATOM 1144 O O . THR A 1 154 ? -25.425 9.991 24.171 1.00 93.81 154 THR A O 1
ATOM 1147 N N . CYS A 1 155 ? -24.578 8.202 25.216 1.00 92.62 155 CYS A N 1
ATOM 1148 C CA . CYS A 1 155 ? -24.006 8.968 26.324 1.00 92.62 155 CYS A CA 1
ATOM 1149 C C . CYS A 1 155 ? -22.841 9.875 25.892 1.00 92.62 155 CYS A C 1
ATOM 1151 O O . CYS A 1 155 ? -22.692 10.968 26.443 1.00 92.62 155 CYS A O 1
ATOM 1153 N N . LYS A 1 156 ? -22.031 9.456 24.911 1.00 90.06 156 LYS A N 1
ATOM 1154 C CA . LYS A 1 156 ? -20.956 10.280 24.337 1.00 90.06 156 LYS A CA 1
ATOM 1155 C C . LYS A 1 156 ? -21.514 11.504 23.614 1.00 90.06 156 LYS A C 1
ATOM 1157 O O . LYS A 1 156 ? -21.092 12.621 23.900 1.00 90.06 156 LYS A O 1
ATOM 1162 N N . GLN A 1 157 ? -22.523 11.307 22.771 1.00 87.62 157 GLN A N 1
ATOM 1163 C CA . GLN A 1 157 ? -23.180 12.392 22.037 1.00 87.62 157 GLN A CA 1
ATOM 1164 C C . GLN A 1 157 ? -23.853 13.402 22.975 1.00 87.62 157 GLN A C 1
ATOM 1166 O O . GLN A 1 157 ? -23.790 14.612 22.753 1.00 87.62 157 GLN A O 1
ATOM 1171 N N . LEU A 1 158 ? -24.447 12.927 24.076 1.00 88.62 158 LEU A N 1
ATOM 1172 C CA . LEU A 1 158 ? -24.991 13.806 25.113 1.00 88.62 158 LEU A CA 1
ATOM 1173 C C . LEU A 1 158 ? -23.897 14.665 25.765 1.00 88.62 158 LEU A C 1
ATOM 1175 O O . LEU A 1 158 ? -24.114 15.862 25.958 1.00 88.62 158 LEU A O 1
ATOM 1179 N N . ALA A 1 159 ? -22.725 14.090 26.053 1.00 86.12 159 ALA A N 1
ATOM 1180 C CA . ALA A 1 159 ? -21.596 14.828 26.623 1.00 86.12 159 ALA A CA 1
ATOM 1181 C C . ALA A 1 159 ? -21.116 15.946 25.683 1.00 86.12 159 ALA A C 1
ATOM 1183 O O . ALA A 1 159 ? -20.933 17.085 26.117 1.00 86.12 159 ALA A O 1
ATOM 1184 N N . GLU A 1 160 ? -20.997 15.645 24.390 1.00 83.12 160 GLU A N 1
ATOM 1185 C CA . GLU A 1 160 ? -20.605 16.618 23.365 1.00 83.12 160 GLU A CA 1
ATOM 1186 C C . GLU A 1 160 ? -21.629 17.747 23.234 1.00 83.12 160 GLU A C 1
ATOM 1188 O O . GLU A 1 160 ? -21.267 18.923 23.247 1.00 83.12 160 GLU A O 1
ATOM 1193 N N . SER A 1 161 ? -22.922 17.410 23.199 1.00 78.94 161 SER A N 1
ATOM 1194 C CA . SER A 1 161 ? -23.996 18.409 23.134 1.00 78.94 161 SER A CA 1
ATOM 1195 C C . SER A 1 161 ? -24.052 19.318 24.372 1.00 78.94 161 SER A C 1
ATOM 1197 O O . SER A 1 161 ? -24.495 20.463 24.280 1.00 78.94 161 SER A O 1
ATOM 1199 N N . ALA A 1 162 ? -23.552 18.845 25.518 1.00 83.00 162 ALA A N 1
ATOM 1200 C CA . ALA A 1 162 ? -23.410 19.620 26.749 1.00 83.00 162 ALA A CA 1
ATOM 1201 C C . ALA A 1 162 ? -22.120 20.470 26.794 1.00 83.00 162 ALA A C 1
ATOM 1203 O O . ALA A 1 162 ? -21.855 21.133 27.798 1.00 83.00 162 ALA A O 1
ATOM 1204 N N . GLY A 1 163 ? -21.309 20.459 25.728 1.00 76.75 163 GLY A N 1
ATOM 1205 C CA . GLY A 1 163 ? -20.040 21.185 25.643 1.00 76.75 163 GLY A CA 1
ATOM 1206 C C . GLY A 1 163 ? -18.882 20.516 26.391 1.00 76.75 163 GLY A C 1
ATOM 1207 O O . GLY A 1 163 ? -17.830 21.132 26.573 1.00 76.75 163 GLY A O 1
ATOM 1208 N N . ALA A 1 164 ? -19.047 19.267 26.838 1.00 76.44 164 ALA A N 1
ATOM 1209 C CA . ALA A 1 164 ? -17.937 18.451 27.306 1.00 76.44 164 ALA A CA 1
ATOM 1210 C C . ALA A 1 164 ? -17.293 17.788 26.080 1.00 76.44 164 ALA A C 1
ATOM 1212 O O . ALA A 1 164 ? -17.661 16.686 25.696 1.00 76.44 164 ALA A O 1
ATOM 1213 N N . GLU A 1 165 ? -16.364 18.481 25.426 1.00 65.12 165 GLU A N 1
ATOM 1214 C CA . GLU A 1 165 ? -15.680 17.954 24.238 1.00 65.12 165 GLU A CA 1
ATOM 1215 C C . GLU A 1 165 ? -14.602 16.915 24.622 1.00 65.12 165 GLU A C 1
ATOM 1217 O O . GLU A 1 165 ? -13.850 17.099 25.593 1.00 65.12 165 GLU A O 1
ATOM 1222 N N . GLU A 1 166 ? -14.502 15.823 23.850 1.00 62.00 166 GLU A N 1
ATOM 1223 C CA . GLU A 1 166 ? -13.383 14.875 23.921 1.00 62.00 166 GLU A CA 1
ATOM 1224 C C . GLU A 1 166 ? -12.101 15.638 23.551 1.00 62.00 166 GLU A C 1
ATOM 1226 O O . GLU A 1 166 ? -11.982 16.191 22.458 1.00 62.00 166 GLU A O 1
ATOM 1231 N N . SER A 1 167 ? -11.134 15.714 24.473 1.00 54.12 167 SER A N 1
ATOM 1232 C CA . SER A 1 167 ? -9.854 16.389 24.222 1.00 54.12 167 SER A CA 1
ATOM 1233 C C . SER A 1 167 ? -8.997 15.566 23.267 1.00 54.12 167 SER A C 1
ATOM 1235 O O . SER A 1 167 ? -8.019 14.953 23.670 1.00 54.12 167 SER A O 1
ATOM 1237 N N . THR A 1 168 ? -9.360 15.561 21.990 1.00 48.22 168 THR A N 1
ATOM 1238 C CA . THR A 1 168 ? -8.452 15.201 20.904 1.00 48.22 168 THR A CA 1
ATOM 1239 C C . THR A 1 168 ? -7.293 16.186 20.982 1.00 48.22 168 THR A C 1
ATOM 1241 O O . THR A 1 168 ? -7.534 17.391 20.990 1.00 48.22 168 THR A O 1
ATOM 1244 N N . GLY A 1 169 ? -6.062 15.696 21.140 1.00 41.88 169 GLY A N 1
ATOM 1245 C CA . GLY A 1 169 ? -4.852 16.484 21.400 1.00 41.88 169 GLY A CA 1
ATOM 1246 C C . GLY A 1 169 ? -4.556 17.585 20.373 1.00 41.88 169 GLY A C 1
ATOM 1247 O O . GLY A 1 169 ? -3.648 17.467 19.563 1.00 41.88 169 GLY A O 1
ATOM 1248 N N . GLY A 1 170 ? -5.289 18.691 20.448 1.00 36.94 170 GLY A N 1
ATOM 1249 C CA . GLY A 1 170 ? -4.967 19.995 19.899 1.00 36.94 170 GLY A CA 1
ATOM 1250 C C . GLY A 1 170 ? -4.831 20.931 21.087 1.00 36.94 170 GLY A C 1
ATOM 1251 O O . GLY A 1 170 ? -5.809 21.230 21.769 1.00 36.94 170 GLY A O 1
ATOM 1252 N N . GLY A 1 171 ? -3.594 21.310 21.404 1.00 34.59 171 GLY A N 1
ATOM 1253 C CA . GLY A 1 171 ? -3.278 22.094 22.589 1.00 34.59 171 GLY A CA 1
ATOM 1254 C C . GLY A 1 171 ? -4.171 23.324 22.732 1.00 34.59 171 GLY A C 1
ATOM 1255 O O . GLY A 1 171 ? -4.509 23.997 21.760 1.00 34.59 171 GLY A O 1
ATOM 1256 N N . LYS A 1 172 ? -4.504 23.639 23.984 1.00 35.94 172 LYS A N 1
ATOM 1257 C CA . LYS A 1 172 ? -5.027 24.939 24.394 1.00 35.94 172 LYS A CA 1
ATOM 1258 C C . LYS A 1 172 ? -4.062 26.034 23.916 1.00 35.94 172 LYS A C 1
ATOM 1260 O O . LYS A 1 172 ? -3.140 26.407 24.636 1.00 35.94 172 LYS A O 1
ATOM 1265 N N . ALA A 1 173 ? -4.279 26.563 22.715 1.00 34.34 173 ALA A N 1
ATOM 1266 C CA . ALA A 1 173 ? -3.842 27.901 22.360 1.00 34.34 173 ALA A CA 1
ATOM 1267 C C . ALA A 1 173 ? -4.658 28.851 23.245 1.00 34.34 173 ALA A C 1
ATOM 1269 O O . ALA A 1 173 ? -5.887 28.884 23.186 1.00 34.34 173 ALA A O 1
ATOM 1270 N N . GLY A 1 174 ? -3.969 29.499 24.183 1.00 32.25 174 GLY A N 1
ATOM 1271 C CA . GLY A 1 174 ? -4.573 30.219 25.294 1.00 32.25 174 GLY A CA 1
ATOM 1272 C C . GLY A 1 174 ? -5.632 31.233 24.864 1.00 32.25 174 GLY A C 1
ATOM 1273 O O . GLY A 1 174 ? -5.407 32.083 24.006 1.00 32.25 174 GLY A O 1
ATOM 1274 N N . ARG A 1 175 ? -6.777 31.192 25.549 1.00 35.50 175 ARG A N 1
ATOM 1275 C CA . ARG A 1 175 ? -7.718 32.310 25.642 1.00 35.50 175 ARG A CA 1
ATOM 1276 C C . ARG A 1 175 ? -7.043 33.494 26.351 1.00 35.50 175 ARG A C 1
ATOM 1278 O O . ARG A 1 175 ? -7.273 33.653 27.539 1.00 35.50 175 ARG A O 1
ATOM 1285 N N . VAL A 1 176 ? -6.253 34.305 25.641 1.00 34.53 176 VAL A N 1
ATOM 1286 C CA . VAL A 1 176 ? -6.081 35.762 25.856 1.00 34.53 176 VAL A CA 1
ATOM 1287 C C . VAL A 1 176 ? -5.582 36.383 24.542 1.00 34.53 176 VAL A C 1
ATOM 1289 O O . VAL A 1 176 ? -4.385 36.521 24.327 1.00 34.53 176 VAL A O 1
ATOM 1292 N N . ALA A 1 177 ? -6.518 36.725 23.655 1.00 30.89 177 ALA A N 1
ATOM 1293 C CA . ALA A 1 177 ? -6.466 37.870 22.735 1.00 30.89 177 ALA A CA 1
ATOM 1294 C C . ALA A 1 177 ? -7.795 37.914 21.965 1.00 30.89 177 ALA A C 1
ATOM 1296 O O . ALA A 1 177 ? -7.918 37.517 20.810 1.00 30.89 177 ALA A O 1
ATOM 1297 N N . THR A 1 178 ? -8.835 38.347 22.669 1.00 43.69 178 THR A N 1
ATOM 1298 C CA . THR A 1 178 ? -10.129 38.724 22.105 1.00 43.69 178 THR A CA 1
ATOM 1299 C C . THR A 1 178 ? -9.986 40.020 21.307 1.00 43.69 178 THR A C 1
ATOM 1301 O O . THR A 1 178 ? -9.701 41.061 21.893 1.00 43.69 178 THR A O 1
ATOM 1304 N N . ASN A 1 179 ? -10.154 39.936 19.986 1.00 35.97 179 ASN A N 1
ATOM 1305 C CA . ASN A 1 179 ? -10.95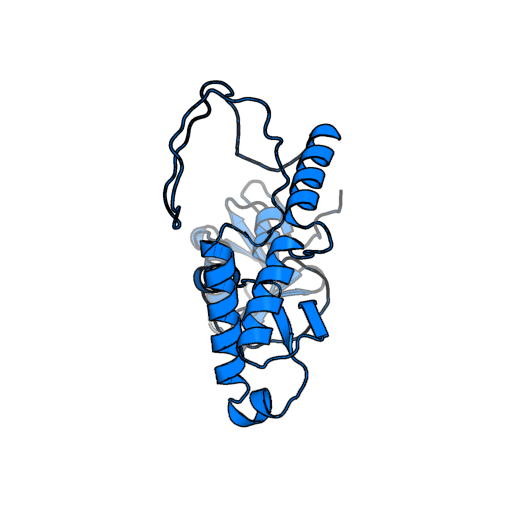9 40.828 19.130 1.00 35.97 179 ASN A CA 1
ATOM 1306 C C . ASN A 1 179 ? -10.582 40.606 17.658 1.00 35.97 179 ASN A C 1
ATOM 1308 O O . ASN A 1 179 ? -10.101 41.504 16.977 1.00 35.97 179 ASN A O 1
ATOM 1312 N N . THR A 1 180 ? -10.798 39.400 17.134 1.00 34.75 180 THR A N 1
ATOM 1313 C CA . THR A 1 180 ? -10.968 39.214 15.688 1.00 34.75 180 THR A CA 1
ATOM 1314 C C . THR A 1 180 ? -11.920 38.049 15.465 1.00 34.75 180 THR A C 1
ATOM 1316 O O . THR A 1 180 ? -11.593 36.902 15.735 1.00 34.75 180 THR A O 1
ATOM 1319 N N . ALA A 1 181 ? -13.111 38.411 14.997 1.00 36.34 181 ALA A N 1
ATOM 1320 C CA . ALA A 1 181 ? -14.098 37.562 14.349 1.00 36.34 181 ALA A CA 1
ATOM 1321 C C . ALA A 1 181 ? -14.666 36.388 15.168 1.00 36.34 181 ALA A C 1
ATOM 1323 O O . ALA A 1 181 ? -14.301 35.225 15.026 1.00 36.34 181 ALA A O 1
ATOM 1324 N N . VAL A 1 182 ? -15.721 36.721 15.915 1.00 38.25 182 VAL A N 1
ATOM 1325 C CA . VAL A 1 182 ? -16.970 35.947 15.879 1.00 38.25 182 VAL A CA 1
ATOM 1326 C C . VAL A 1 182 ? -17.223 35.475 14.439 1.00 38.25 182 VAL A C 1
ATOM 1328 O O . VAL A 1 182 ? -17.344 36.311 13.547 1.00 38.25 182 VAL A O 1
ATOM 1331 N N . GLY A 1 183 ? -17.289 34.160 14.218 1.00 33.69 183 GLY A N 1
ATOM 1332 C CA . GLY A 1 183 ? -17.676 33.592 12.922 1.00 33.69 183 GLY A CA 1
ATOM 1333 C C . GLY A 1 183 ? -16.849 32.396 12.452 1.00 33.69 183 GLY A C 1
ATOM 1334 O O . GLY A 1 183 ? -16.316 32.429 11.352 1.00 33.69 183 GLY A O 1
ATOM 1335 N N . ALA A 1 184 ? -16.753 31.336 13.253 1.00 31.02 184 ALA A N 1
ATOM 1336 C CA . ALA A 1 184 ? -16.403 29.998 12.762 1.00 31.02 184 ALA A CA 1
ATOM 1337 C C . ALA A 1 184 ? -17.036 28.947 13.684 1.00 31.02 184 ALA A C 1
ATOM 1339 O O . ALA A 1 184 ? -16.364 28.140 14.317 1.00 31.02 184 ALA A O 1
ATOM 1340 N N . GLY A 1 185 ? -18.357 29.038 13.833 1.00 34.31 185 GLY A N 1
ATOM 1341 C CA . GLY A 1 185 ? -19.153 27.927 14.328 1.00 34.31 185 GLY A CA 1
ATOM 1342 C C . GLY A 1 185 ? -19.477 26.986 13.170 1.00 34.31 185 GLY A C 1
ATOM 1343 O O . GLY A 1 185 ? -19.762 27.453 12.072 1.00 34.31 185 GLY A O 1
ATOM 1344 N N . ALA A 1 186 ? -19.479 25.691 13.476 1.00 34.28 186 ALA A N 1
ATOM 1345 C CA . ALA A 1 186 ? -20.050 24.596 12.695 1.00 34.28 186 ALA A CA 1
ATOM 1346 C C . ALA A 1 186 ? -19.345 24.208 11.377 1.00 34.28 186 ALA A C 1
ATOM 1348 O O . ALA A 1 186 ? -19.531 24.825 10.337 1.00 34.28 186 ALA A O 1
ATOM 1349 N N . GLY A 1 187 ? -18.656 23.062 11.434 1.00 31.86 187 GLY A N 1
ATOM 1350 C CA . GLY A 1 187 ? -18.525 22.113 10.326 1.00 31.86 187 GLY A CA 1
ATOM 1351 C C . GLY A 1 187 ? -17.547 22.478 9.208 1.00 31.86 187 GLY A C 1
ATOM 1352 O O . GLY A 1 187 ? -17.775 23.390 8.424 1.00 31.86 187 GLY A O 1
ATOM 1353 N N . ALA A 1 188 ? -16.516 21.653 9.034 1.00 33.72 188 ALA A N 1
ATOM 1354 C CA . ALA A 1 188 ? -15.851 21.515 7.744 1.00 33.72 188 ALA A CA 1
ATOM 1355 C C . ALA A 1 188 ? -15.679 20.028 7.430 1.00 33.72 188 ALA A C 1
ATOM 1357 O O . ALA A 1 188 ? -14.691 19.389 7.790 1.00 33.72 188 ALA A O 1
ATOM 1358 N N . ALA A 1 189 ? -16.691 19.493 6.746 1.00 36.28 189 ALA A N 1
ATOM 1359 C CA . ALA A 1 189 ? -16.520 18.374 5.842 1.00 36.28 189 ALA A CA 1
ATOM 1360 C C . ALA A 1 189 ? -15.423 18.715 4.823 1.00 36.28 189 ALA A C 1
ATOM 1362 O O . ALA A 1 189 ? -15.208 19.871 4.457 1.00 36.28 189 ALA A O 1
ATOM 1363 N N . SER A 1 190 ? -14.714 17.685 4.389 1.00 41.34 190 SER A N 1
ATOM 1364 C CA . SER A 1 190 ? -13.613 17.754 3.442 1.00 41.34 190 SER A CA 1
ATOM 1365 C C . SER A 1 190 ? -13.991 18.562 2.197 1.00 41.34 190 SER A C 1
ATOM 1367 O O . SER A 1 190 ? -14.892 18.177 1.457 1.00 41.34 190 SER A O 1
ATOM 1369 N N . GLY A 1 191 ? -13.253 19.639 1.932 1.00 27.81 191 GLY A N 1
ATOM 1370 C CA . GLY A 1 191 ? -13.269 20.309 0.634 1.00 27.81 191 GLY A CA 1
ATOM 1371 C C . GLY A 1 191 ? -13.398 21.821 0.717 1.00 27.81 191 GLY A C 1
ATOM 1372 O O . GLY A 1 191 ? -14.496 22.353 0.710 1.00 27.81 191 GLY A O 1
ATOM 1373 N N . ALA A 1 192 ? -12.265 22.512 0.699 1.00 31.44 192 ALA A N 1
ATOM 1374 C CA . ALA A 1 192 ? -11.941 23.476 -0.349 1.00 31.44 192 ALA A CA 1
ATOM 1375 C C . ALA A 1 192 ? -10.578 24.095 -0.050 1.00 31.44 192 ALA A C 1
ATOM 1377 O O . ALA A 1 192 ? -10.236 24.443 1.077 1.00 31.44 192 ALA A O 1
ATOM 1378 N N . LEU A 1 193 ? -9.805 24.225 -1.116 1.00 35.41 193 LEU A N 1
ATOM 1379 C CA . LEU A 1 193 ? -8.634 25.070 -1.188 1.00 35.41 193 LEU A CA 1
ATOM 1380 C C . LEU A 1 193 ? -9.040 26.508 -0.853 1.00 35.41 193 LEU A C 1
ATOM 1382 O O . LEU A 1 193 ? -9.967 27.039 -1.460 1.00 35.41 193 LEU A O 1
ATOM 1386 N N . GLY A 1 194 ? -8.286 27.145 0.037 1.00 31.22 194 GLY A N 1
ATOM 1387 C CA . GLY A 1 194 ? -8.237 28.599 0.121 1.00 31.22 194 GLY A CA 1
ATOM 1388 C C . GLY A 1 194 ? -8.501 29.158 1.508 1.00 31.22 194 GLY A C 1
ATOM 1389 O O . GLY A 1 194 ? -9.641 29.421 1.869 1.00 31.22 194 GLY A O 1
ATOM 1390 N N . SER A 1 195 ? -7.426 29.494 2.217 1.00 25.59 195 SER A N 1
ATOM 1391 C CA . SER A 1 195 ? -7.436 30.679 3.072 1.00 25.59 195 SER A CA 1
ATOM 1392 C C . SER A 1 195 ? -6.025 31.237 3.299 1.00 25.59 195 SER A C 1
ATOM 1394 O O . SER A 1 195 ? -5.172 30.658 3.959 1.00 25.59 195 SER A O 1
ATOM 1396 N N . VAL A 1 196 ? -5.818 32.389 2.654 1.00 32.09 196 VAL A N 1
ATOM 1397 C CA . VAL A 1 196 ? -5.182 33.618 3.153 1.00 32.09 196 VAL A CA 1
ATOM 1398 C C . VAL A 1 196 ? -3.987 33.495 4.105 1.00 32.09 196 VAL A C 1
ATOM 1400 O O . VAL A 1 196 ? -4.120 33.567 5.322 1.00 32.09 196 VAL A O 1
ATOM 1403 N N . ILE A 1 197 ? -2.791 33.556 3.516 1.00 32.91 197 ILE A N 1
ATOM 1404 C CA . ILE A 1 197 ? -1.708 34.361 4.089 1.00 32.91 197 ILE A CA 1
ATOM 1405 C C . ILE A 1 197 ? -1.479 35.530 3.133 1.00 32.91 197 ILE A C 1
ATOM 1407 O O . ILE A 1 197 ? -0.794 35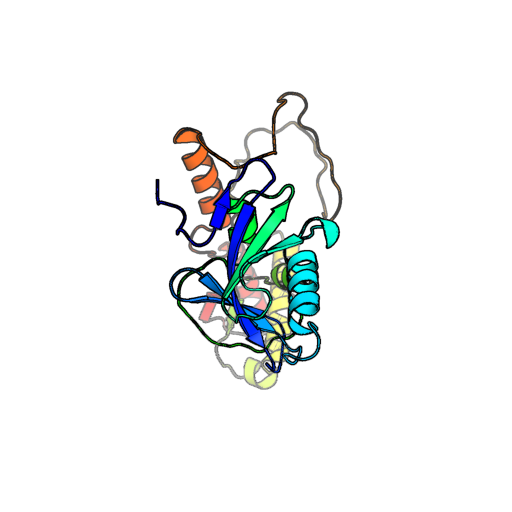.410 2.117 1.00 32.91 197 ILE A O 1
ATOM 1411 N N . ALA A 1 198 ? -2.074 36.676 3.456 1.00 32.81 198 ALA A N 1
ATOM 1412 C CA . ALA A 1 198 ? -1.510 37.937 3.014 1.00 32.81 198 ALA A CA 1
ATOM 1413 C C . ALA A 1 198 ? -0.153 38.088 3.720 1.00 32.81 198 ALA A C 1
ATOM 1415 O O . ALA A 1 198 ? -0.100 38.230 4.938 1.00 32.81 198 ALA A O 1
ATOM 1416 N N . GLY A 1 199 ? 0.934 38.017 2.949 1.00 29.12 199 GLY A N 1
ATOM 1417 C CA . GLY A 1 199 ? 2.246 38.503 3.380 1.00 29.12 199 GLY A CA 1
ATOM 1418 C C . GLY A 1 199 ? 3.199 37.493 4.026 1.00 29.12 199 GLY A C 1
ATOM 1419 O O . GLY A 1 199 ? 3.735 37.774 5.087 1.00 29.12 199 GLY A O 1
ATOM 1420 N N . ALA A 1 200 ? 3.476 36.365 3.366 1.00 31.56 200 ALA A N 1
ATOM 1421 C CA . ALA A 1 200 ? 4.792 35.709 3.412 1.00 31.56 200 ALA A CA 1
ATOM 1422 C C . ALA A 1 200 ? 4.920 34.764 2.205 1.00 31.56 200 ALA A C 1
ATOM 1424 O O . ALA A 1 200 ? 4.586 33.583 2.244 1.00 31.56 200 ALA A O 1
ATOM 1425 N N . SER A 1 201 ? 5.343 35.322 1.079 1.00 33.84 201 SER A N 1
ATOM 1426 C CA . SER A 1 201 ? 5.701 34.591 -0.132 1.00 33.84 201 SER A CA 1
ATOM 1427 C C . SER A 1 201 ? 6.913 33.685 0.111 1.00 33.84 201 SER A C 1
ATOM 1429 O O . SER A 1 201 ? 7.992 34.219 0.352 1.00 33.84 201 SER A O 1
ATOM 1431 N N . ALA A 1 202 ? 6.749 32.360 0.017 1.00 31.39 202 ALA A N 1
ATOM 1432 C CA . ALA A 1 202 ? 7.680 31.412 -0.627 1.00 31.39 202 ALA A CA 1
ATOM 1433 C C . ALA A 1 202 ? 7.445 29.956 -0.163 1.00 31.39 202 ALA A C 1
ATOM 1435 O O . ALA A 1 202 ? 7.727 29.601 0.973 1.00 31.39 202 ALA A O 1
ATOM 1436 N N . GLY A 1 203 ? 7.022 29.097 -1.097 1.00 33.97 203 GLY A N 1
ATOM 1437 C CA . GLY A 1 203 ? 7.486 27.705 -1.180 1.00 33.97 203 GLY A CA 1
ATOM 1438 C C . GLY A 1 203 ? 6.919 26.662 -0.207 1.00 33.97 203 GLY A C 1
ATOM 1439 O O . GLY A 1 203 ? 7.625 26.209 0.684 1.00 33.97 203 GLY A O 1
ATOM 1440 N N . LEU A 1 204 ? 5.732 26.117 -0.499 1.00 38.69 204 LEU A N 1
ATOM 1441 C CA . LEU A 1 204 ? 5.377 24.728 -0.145 1.00 38.69 204 LEU A CA 1
ATOM 1442 C C . LEU A 1 204 ? 5.698 23.796 -1.324 1.00 38.69 204 LEU A C 1
ATOM 1444 O O . LEU A 1 204 ? 4.842 23.120 -1.888 1.00 38.69 204 LEU A O 1
ATOM 1448 N N . GLY A 1 205 ? 6.966 23.806 -1.726 1.00 35.78 205 GLY A N 1
ATOM 1449 C CA . GLY A 1 205 ? 7.512 22.926 -2.747 1.00 35.78 205 GLY A CA 1
ATOM 1450 C C . GLY A 1 205 ? 8.910 22.486 -2.338 1.00 35.78 205 GLY A C 1
ATOM 1451 O O . GLY A 1 205 ? 9.776 23.327 -2.129 1.00 35.78 205 GLY A O 1
ATOM 1452 N N . SER A 1 206 ? 9.120 21.168 -2.288 1.00 38.66 206 SER A N 1
ATOM 1453 C CA . SER A 1 206 ? 10.400 20.479 -2.043 1.00 38.66 206 SER A CA 1
ATOM 1454 C C . SER A 1 206 ? 10.844 20.387 -0.575 1.00 38.66 206 SER A C 1
ATOM 1456 O O . SER A 1 206 ? 11.526 21.261 -0.056 1.00 38.66 206 SER A O 1
ATOM 1458 N N . MET A 1 207 ? 10.580 19.249 0.076 1.00 46.03 207 MET A N 1
ATOM 1459 C CA . MET A 1 207 ? 11.375 18.824 1.236 1.00 46.03 207 MET A CA 1
ATOM 1460 C C . MET A 1 207 ? 12.591 18.033 0.740 1.00 46.03 207 MET A C 1
ATOM 1462 O O . MET A 1 207 ? 12.607 16.805 0.771 1.00 46.03 207 MET A O 1
ATOM 1466 N N . VAL A 1 208 ? 13.606 18.739 0.242 1.00 41.69 208 VAL A N 1
ATOM 1467 C CA . VAL A 1 208 ? 14.955 18.190 0.063 1.00 41.69 208 VAL A CA 1
ATOM 1468 C C . VAL A 1 208 ? 15.951 19.216 0.593 1.00 41.69 208 VAL A C 1
ATOM 1470 O O . VAL A 1 208 ? 16.239 20.200 -0.072 1.00 41.69 208 VAL A O 1
ATOM 1473 N N . GLY A 1 209 ? 16.504 18.931 1.773 1.00 38.81 209 GLY A N 1
ATOM 1474 C CA . GLY A 1 209 ? 17.787 19.473 2.218 1.00 38.81 209 GLY A CA 1
ATOM 1475 C C . GLY A 1 209 ? 17.758 20.798 2.988 1.00 38.81 209 GLY A C 1
ATOM 1476 O O . GLY A 1 209 ? 17.313 21.818 2.490 1.00 38.81 209 GLY A O 1
ATOM 1477 N N . ALA A 1 210 ? 18.358 20.738 4.180 1.00 50.44 210 ALA A N 1
ATOM 1478 C CA . ALA A 1 210 ? 18.891 21.829 5.001 1.00 50.44 210 ALA A CA 1
ATOM 1479 C C . ALA A 1 210 ? 17.921 22.932 5.469 1.00 50.44 210 ALA A C 1
ATOM 1481 O O . ALA A 1 210 ? 17.748 23.958 4.822 1.00 50.44 210 ALA A O 1
ATOM 1482 N N . ALA A 1 211 ? 17.444 22.803 6.709 1.00 43.81 211 ALA A N 1
ATOM 1483 C CA . ALA A 1 211 ? 17.207 23.967 7.554 1.00 43.81 211 ALA A CA 1
ATOM 1484 C C . ALA A 1 211 ? 17.534 23.620 9.012 1.00 43.81 211 ALA A C 1
ATOM 1486 O O . ALA A 1 211 ? 17.236 22.529 9.495 1.00 43.81 211 ALA A O 1
ATOM 1487 N N . SER A 1 212 ? 18.222 24.552 9.661 1.00 47.44 212 SER A N 1
ATOM 1488 C CA . SER A 1 212 ? 18.717 24.558 11.038 1.00 47.44 212 SER A CA 1
ATOM 1489 C C . SER A 1 212 ? 17.706 24.048 12.074 1.00 47.44 212 SER A C 1
ATOM 1491 O O . SER A 1 212 ? 16.498 24.054 11.848 1.00 47.44 212 SER A O 1
ATOM 1493 N N . GLY A 1 213 ? 18.198 23.633 13.248 1.00 50.47 213 GLY A N 1
ATOM 1494 C CA . GLY A 1 213 ? 17.424 22.998 14.329 1.00 50.47 213 GLY A CA 1
ATOM 1495 C C . GLY A 1 213 ? 16.132 23.703 14.778 1.00 50.47 213 GLY A C 1
ATOM 1496 O O . GLY A 1 213 ? 15.326 23.073 15.452 1.00 50.47 213 GLY A O 1
ATOM 1497 N N . ALA A 1 214 ? 15.877 24.948 14.363 1.00 52.28 214 ALA A N 1
ATOM 1498 C CA . ALA A 1 214 ? 14.586 25.617 14.522 1.00 52.28 214 ALA A CA 1
ATOM 1499 C C . ALA A 1 214 ? 13.464 24.965 13.689 1.00 52.28 214 ALA A C 1
ATOM 1501 O O . ALA A 1 214 ? 12.357 24.799 14.192 1.00 52.28 214 ALA A O 1
ATOM 1502 N N . VAL A 1 215 ? 13.742 24.528 12.453 1.00 49.94 215 VAL A N 1
ATOM 1503 C CA . VAL A 1 215 ? 12.757 23.821 11.613 1.00 49.94 215 VAL A CA 1
ATOM 1504 C C . VAL A 1 215 ? 12.589 22.382 12.083 1.00 49.94 215 VAL A C 1
ATOM 1506 O O . VAL A 1 215 ? 11.463 21.902 12.161 1.00 49.94 215 VAL A O 1
ATOM 1509 N N . TRP A 1 216 ? 13.677 21.707 12.474 1.00 48.50 216 TRP A N 1
ATOM 1510 C CA . TRP A 1 216 ? 13.571 20.383 13.095 1.00 48.50 216 TRP A CA 1
ATOM 1511 C C . TRP A 1 216 ? 12.784 20.452 14.408 1.00 48.50 216 TRP A C 1
ATOM 1513 O O . TRP A 1 216 ? 11.907 19.627 14.623 1.00 48.50 216 TRP A O 1
ATOM 1523 N N . GLY A 1 217 ? 13.013 21.462 15.252 1.00 56.69 217 GLY A N 1
ATOM 1524 C CA . GLY A 1 217 ? 12.243 21.692 16.476 1.00 56.69 217 GLY A CA 1
ATOM 1525 C C . GLY A 1 217 ? 10.770 22.000 16.207 1.00 56.69 217 GLY A C 1
ATOM 1526 O O . GLY A 1 217 ? 9.909 21.445 16.881 1.00 56.69 217 GLY A O 1
ATOM 1527 N N . LEU A 1 218 ? 10.468 22.806 15.185 1.00 66.19 218 LEU A N 1
ATOM 1528 C CA . LEU A 1 218 ? 9.094 23.111 14.782 1.00 66.19 218 LEU A CA 1
ATOM 1529 C C . LEU A 1 218 ? 8.374 21.867 14.241 1.00 66.19 218 LEU A C 1
ATOM 1531 O O . LEU A 1 218 ? 7.267 21.570 14.672 1.00 66.19 218 LEU A O 1
ATOM 1535 N N . LEU A 1 219 ? 9.007 21.104 13.346 1.00 54.28 219 LEU A N 1
ATOM 1536 C CA . LEU A 1 219 ? 8.429 19.883 12.779 1.00 54.28 219 LEU A CA 1
ATOM 1537 C C . LEU A 1 219 ? 8.293 18.778 13.828 1.00 54.28 219 LEU A C 1
ATOM 1539 O O . LEU A 1 219 ? 7.257 18.124 13.886 1.00 54.28 219 LEU A O 1
ATOM 1543 N N . THR A 1 220 ? 9.298 18.602 14.691 1.00 57.16 220 THR A N 1
ATOM 1544 C CA . THR A 1 220 ? 9.235 17.640 15.800 1.00 57.16 220 THR A CA 1
ATOM 1545 C C . THR A 1 220 ? 8.195 18.076 16.823 1.00 57.16 220 THR A C 1
ATOM 1547 O O . THR A 1 220 ? 7.495 17.221 17.337 1.00 57.16 220 THR A O 1
ATOM 1550 N N . GLY A 1 221 ? 8.032 19.377 17.081 1.00 52.78 221 GLY A N 1
ATOM 1551 C CA . GLY A 1 221 ? 7.008 19.924 17.973 1.00 52.78 221 GLY A CA 1
ATOM 1552 C C . GLY A 1 221 ? 5.590 19.771 17.424 1.00 52.78 221 GLY A C 1
ATOM 1553 O O . GLY A 1 221 ? 4.700 19.367 18.162 1.00 52.78 221 GLY A O 1
ATOM 1554 N N . ILE A 1 222 ? 5.382 20.006 16.125 1.00 62.59 222 ILE A N 1
ATOM 1555 C CA . ILE A 1 222 ? 4.103 19.745 15.444 1.00 62.59 222 ILE A CA 1
ATOM 1556 C C . ILE A 1 222 ? 3.806 18.240 15.436 1.00 62.59 222 ILE A C 1
ATOM 1558 O O . ILE A 1 222 ? 2.681 17.837 15.711 1.00 62.59 222 ILE A O 1
ATOM 1562 N N . PHE A 1 223 ? 4.813 17.399 15.190 1.00 53.31 223 PHE A N 1
ATOM 1563 C CA . PHE A 1 223 ? 4.668 15.946 15.243 1.00 53.31 223 PHE A CA 1
ATOM 1564 C C . PHE A 1 223 ? 4.396 15.448 16.671 1.00 53.31 223 PHE A C 1
ATOM 1566 O O . PHE A 1 223 ? 3.513 14.629 16.869 1.00 53.31 223 PHE A O 1
ATOM 1573 N N . TYR A 1 224 ? 5.070 15.975 17.694 1.00 49.00 224 TYR A N 1
ATOM 1574 C CA . TYR A 1 224 ? 4.784 15.641 19.094 1.00 49.00 224 TYR A CA 1
ATOM 1575 C C . TYR A 1 224 ? 3.437 16.195 19.574 1.00 49.00 224 TYR A C 1
ATOM 1577 O O . TYR A 1 224 ? 2.833 15.607 20.461 1.00 49.00 224 TYR A O 1
ATOM 1585 N N . ALA A 1 225 ? 2.943 17.297 19.005 1.00 51.34 225 ALA A N 1
ATOM 1586 C CA . ALA A 1 225 ? 1.599 17.802 19.283 1.00 51.34 225 ALA A CA 1
ATOM 1587 C C . ALA A 1 225 ? 0.518 16.944 18.608 1.00 51.34 225 ALA A C 1
ATOM 1589 O O . ALA A 1 225 ? -0.524 16.710 19.204 1.00 51.34 225 ALA A O 1
ATOM 1590 N N . ALA A 1 226 ? 0.781 16.441 17.398 1.00 49.75 226 ALA A N 1
ATOM 1591 C CA . ALA A 1 226 ? -0.145 15.584 16.660 1.00 49.75 226 ALA A CA 1
ATOM 1592 C C . ALA A 1 226 ? -0.094 14.100 17.080 1.00 49.75 226 ALA A C 1
ATOM 1594 O O . ALA A 1 226 ? -1.053 13.372 16.845 1.00 49.75 226 ALA A O 1
ATOM 1595 N N . VAL A 1 227 ? 1.021 13.637 17.662 1.00 42.38 227 VAL A N 1
ATOM 1596 C CA . VAL A 1 227 ? 1.311 12.206 17.903 1.00 42.38 227 VAL A CA 1
ATOM 1597 C C . VAL A 1 227 ? 1.842 11.941 19.330 1.00 42.38 227 VAL A C 1
ATOM 1599 O O . VAL A 1 227 ? 2.329 10.853 19.637 1.00 42.38 227 VAL A O 1
ATOM 1602 N N . GLY A 1 228 ? 1.788 12.937 20.220 1.00 39.94 228 GLY A N 1
ATOM 1603 C CA . GLY A 1 228 ? 2.267 12.840 21.604 1.00 39.94 228 GLY A CA 1
ATOM 1604 C C . GLY A 1 228 ? 1.471 11.850 22.470 1.00 39.94 228 GLY A C 1
ATOM 1605 O O . GLY A 1 228 ? 0.314 11.552 22.172 1.00 39.94 228 GLY A O 1
ATOM 1606 N N . PRO A 1 229 ? 2.075 11.310 23.547 1.00 41.78 229 PRO A N 1
ATOM 1607 C CA . PRO A 1 229 ? 1.547 10.147 24.245 1.00 41.78 229 PRO A CA 1
ATOM 1608 C C . PRO A 1 229 ? 0.454 10.509 25.264 1.00 41.78 229 PRO A C 1
ATOM 1610 O O . PRO A 1 229 ? 0.563 11.493 25.992 1.00 41.78 229 PRO A O 1
ATOM 1613 N N . SER A 1 230 ? -0.539 9.619 25.369 1.00 41.12 230 SER A N 1
ATOM 1614 C CA . SER A 1 230 ? -1.668 9.567 26.319 1.00 41.12 230 SER A CA 1
ATOM 1615 C C . SER A 1 230 ? -2.837 10.537 26.077 1.00 41.12 230 SER A C 1
ATOM 1617 O O . SER A 1 230 ? -2.983 11.570 26.724 1.00 41.12 230 SER A O 1
ATOM 1619 N N . HIS A 1 231 ? -3.735 10.105 25.186 1.00 49.66 231 HIS A N 1
ATOM 1620 C CA . HIS A 1 231 ? -5.124 10.562 25.053 1.00 49.66 231 HIS A CA 1
ATOM 1621 C C . HIS A 1 231 ? -5.917 10.182 26.316 1.00 49.66 231 HIS A C 1
ATOM 1623 O O . HIS A 1 231 ? -6.656 9.202 26.330 1.00 49.66 231 HIS A O 1
ATOM 1629 N N . GLN A 1 232 ? -5.695 10.881 27.434 1.00 54.25 232 GLN A N 1
ATOM 1630 C CA . GLN A 1 232 ? -6.598 10.781 28.579 1.00 54.25 232 GLN A CA 1
ATOM 1631 C C . GLN A 1 232 ? -7.770 11.742 28.347 1.00 54.25 232 GLN A C 1
ATOM 1633 O O . GLN A 1 232 ? -7.548 12.955 28.284 1.00 54.25 232 GLN A O 1
ATOM 1638 N N . PRO A 1 233 ? -9.009 11.234 28.206 1.00 63.12 233 PRO A N 1
ATOM 1639 C CA . PRO A 1 233 ? -10.174 12.084 28.013 1.00 63.12 233 PRO A CA 1
ATOM 1640 C C . PRO A 1 233 ? -10.320 13.065 29.179 1.00 63.12 233 PRO A C 1
ATOM 1642 O O . PRO A 1 233 ? -10.044 12.739 30.337 1.00 63.12 233 PRO A O 1
ATOM 1645 N N . ASN A 1 234 ? -10.759 14.284 28.860 1.00 71.00 234 ASN A N 1
ATOM 1646 C CA . ASN A 1 234 ? -11.007 15.343 29.834 1.00 71.00 234 ASN A CA 1
ATOM 1647 C C . ASN A 1 234 ? -11.837 14.803 31.015 1.00 71.00 234 ASN A C 1
ATOM 1649 O O . ASN A 1 234 ? -12.841 14.121 30.806 1.00 71.00 234 ASN A O 1
ATOM 1653 N N . GLN A 1 235 ? -11.456 15.125 32.256 1.00 82.38 235 GLN A N 1
ATOM 1654 C CA . GLN A 1 235 ? -12.176 14.660 33.449 1.00 82.38 235 GLN A CA 1
ATOM 1655 C C . GLN A 1 235 ? -13.659 15.061 33.434 1.00 82.38 235 GLN A C 1
ATOM 1657 O O . GLN A 1 235 ? -14.503 14.319 33.926 1.00 82.38 235 GLN A O 1
ATOM 1662 N N . ALA A 1 236 ? -13.999 16.212 32.843 1.00 83.50 236 ALA A N 1
ATOM 1663 C CA . ALA A 1 236 ? -15.393 16.624 32.684 1.00 83.50 236 ALA A CA 1
ATOM 1664 C C . ALA A 1 236 ? -16.180 15.674 31.760 1.00 83.50 236 ALA A C 1
ATOM 1666 O O . ALA A 1 236 ? -17.313 15.313 32.073 1.00 83.50 236 ALA A O 1
ATOM 1667 N N . TYR A 1 237 ? -15.557 15.226 30.668 1.00 86.00 237 TYR A N 1
ATOM 1668 C CA . TYR A 1 237 ? -16.151 14.303 29.701 1.00 86.00 237 TYR A CA 1
ATOM 1669 C C . TYR A 1 237 ? -16.377 12.918 30.310 1.00 86.00 237 TYR A C 1
ATOM 1671 O O . TYR A 1 237 ? -17.488 12.391 30.272 1.00 86.00 237 TYR A O 1
ATOM 1679 N N . THR A 1 238 ? -15.353 12.348 30.950 1.00 88.69 238 THR A N 1
ATOM 1680 C CA . THR A 1 238 ? -15.471 11.019 31.567 1.00 88.69 238 THR A CA 1
ATOM 1681 C C . THR A 1 238 ? -16.494 11.002 32.691 1.00 88.69 238 THR A C 1
ATOM 1683 O O . THR A 1 238 ? -17.293 10.074 32.765 1.00 88.69 238 THR A O 1
ATOM 1686 N N . ASN A 1 239 ? -16.540 12.043 33.526 1.00 90.69 239 ASN A N 1
ATOM 1687 C CA . ASN A 1 239 ? -17.541 12.155 34.585 1.00 90.69 239 ASN A CA 1
ATOM 1688 C C . ASN A 1 239 ? -18.968 12.230 34.032 1.00 90.69 239 ASN A C 1
ATOM 1690 O O . ASN A 1 239 ? -19.863 11.594 34.590 1.00 90.69 239 ASN A O 1
ATOM 1694 N N . PHE A 1 240 ? -19.177 12.958 32.932 1.00 91.62 240 PHE A N 1
ATOM 1695 C CA . PHE A 1 240 ? -20.482 13.044 32.280 1.00 91.62 240 PHE A CA 1
ATOM 1696 C C . PHE A 1 240 ? -20.924 11.679 31.742 1.00 91.62 240 PHE A C 1
ATOM 1698 O O . PHE A 1 240 ? -22.009 11.197 32.070 1.00 91.62 240 PHE A O 1
ATOM 1705 N N . VAL A 1 241 ? -20.061 11.018 30.967 1.00 92.12 241 VAL A N 1
ATOM 1706 C CA . VAL A 1 241 ? -20.376 9.713 30.370 1.00 92.12 241 VAL A CA 1
ATOM 1707 C C . VAL A 1 241 ? -20.567 8.648 31.453 1.00 92.12 241 VAL A C 1
ATOM 1709 O O . VAL A 1 241 ? -21.541 7.899 31.406 1.00 92.12 241 VAL A O 1
ATOM 1712 N N . ASN A 1 242 ? -19.719 8.628 32.486 1.00 94.12 242 ASN A N 1
ATOM 1713 C CA . ASN A 1 242 ? -19.873 7.731 33.634 1.00 94.12 242 ASN A CA 1
ATOM 1714 C C . ASN A 1 242 ? -21.212 7.952 34.349 1.00 94.12 242 ASN A C 1
ATOM 1716 O O . ASN A 1 242 ? -21.847 6.989 34.776 1.00 94.12 242 ASN A O 1
ATOM 1720 N N . ARG A 1 243 ? -21.661 9.209 34.483 1.00 95.62 243 ARG A N 1
ATOM 1721 C CA . ARG A 1 243 ? -22.951 9.525 35.104 1.00 95.62 243 ARG A CA 1
ATOM 1722 C C . ARG A 1 243 ? -24.119 9.012 34.263 1.00 95.62 243 ARG A C 1
ATOM 1724 O O . ARG A 1 243 ? -24.988 8.346 34.816 1.00 95.62 243 ARG A O 1
ATOM 1731 N N . CYS A 1 244 ? -24.095 9.261 32.956 1.00 95.50 244 CYS A N 1
ATOM 1732 C CA . CYS A 1 244 ? -25.114 8.790 32.016 1.00 95.50 244 CYS A CA 1
ATOM 1733 C C . CYS A 1 244 ? -25.221 7.254 32.000 1.00 95.50 244 CYS A C 1
ATOM 1735 O O . CYS A 1 244 ? -26.310 6.695 32.119 1.00 95.50 244 CYS A O 1
ATOM 1737 N N . LEU A 1 245 ? -24.081 6.559 31.941 1.00 95.31 245 LEU A N 1
ATOM 1738 C CA . LEU A 1 245 ? -24.030 5.096 31.968 1.00 95.31 245 LEU A CA 1
ATOM 1739 C C . LEU A 1 245 ? -24.535 4.526 33.296 1.00 95.31 245 LEU A C 1
ATOM 1741 O O . LEU A 1 245 ? -25.295 3.558 33.304 1.00 95.31 245 LEU A O 1
ATOM 1745 N N . LYS A 1 246 ? -24.186 5.169 34.413 1.00 94.69 246 LYS A N 1
ATOM 1746 C CA . LYS A 1 246 ? -24.675 4.783 35.738 1.00 94.69 246 LYS A CA 1
ATOM 1747 C C . LYS A 1 246 ? -26.188 4.936 35.868 1.00 94.69 246 LYS A C 1
ATOM 1749 O O . LYS A 1 246 ? -26.826 4.082 36.473 1.00 94.69 246 LYS A O 1
ATOM 1754 N N . GLU A 1 247 ? -26.766 5.990 35.295 1.00 94.81 247 GLU A N 1
ATOM 1755 C CA . GLU A 1 247 ? -28.221 6.204 35.283 1.00 94.81 247 GLU A CA 1
ATOM 1756 C C . GLU A 1 247 ? -28.959 5.164 34.430 1.00 94.81 247 GLU A C 1
ATOM 1758 O O . GLU A 1 247 ? -30.083 4.793 34.763 1.00 94.81 247 GLU A O 1
ATOM 1763 N N . LYS A 1 248 ? -28.306 4.626 33.394 1.00 93.06 248 LYS A N 1
ATOM 1764 C CA . LYS A 1 248 ? -28.816 3.498 32.602 1.00 93.06 248 LYS A CA 1
ATOM 1765 C C . LYS A 1 248 ? -28.660 2.136 33.291 1.00 93.06 248 LYS A C 1
ATOM 1767 O O . LYS A 1 248 ? -29.332 1.194 32.899 1.00 93.06 248 LYS A O 1
ATOM 1772 N N . GLY A 1 249 ? -27.844 2.034 34.343 1.00 93.06 249 GLY A N 1
ATOM 1773 C CA . GLY A 1 249 ? -27.607 0.788 35.082 1.00 93.06 249 GLY A CA 1
ATOM 1774 C C . GLY A 1 249 ? -26.292 0.087 34.735 1.00 93.06 249 GLY A C 1
ATOM 1775 O O . GLY A 1 249 ? -26.063 -1.033 35.187 1.00 93.06 249 GLY A O 1
ATOM 1776 N N . TYR A 1 250 ? -25.408 0.729 33.970 1.00 95.50 250 TYR A N 1
ATOM 1777 C CA . TYR A 1 250 ? -24.059 0.235 33.705 1.00 95.50 250 TYR A CA 1
ATOM 1778 C C . TYR A 1 250 ? -23.068 0.704 34.772 1.00 95.50 250 TYR A C 1
ATOM 1780 O O . TYR A 1 250 ? -23.178 1.799 35.324 1.00 95.50 250 TYR A O 1
ATOM 1788 N N . GLU A 1 251 ? -22.049 -0.108 35.026 1.00 93.50 251 GLU A N 1
ATOM 1789 C CA . GLU A 1 251 ? -20.952 0.230 35.930 1.00 93.50 251 GLU A CA 1
ATOM 1790 C C . GLU A 1 251 ? -19.639 0.280 35.143 1.00 93.50 251 GLU A C 1
ATOM 1792 O O . GLU A 1 251 ? -19.326 -0.642 34.396 1.00 93.50 251 GLU A O 1
ATOM 1797 N N . VAL A 1 252 ? -18.892 1.382 35.257 1.00 93.56 252 VAL A N 1
ATOM 1798 C CA . VAL A 1 252 ? -17.679 1.641 34.461 1.00 93.56 252 VAL A CA 1
ATOM 1799 C C . VAL A 1 252 ? -16.441 1.378 35.318 1.00 93.56 252 VAL A C 1
ATOM 1801 O O . VAL A 1 252 ? -16.288 1.986 36.375 1.00 93.56 252 VAL A O 1
ATOM 1804 N N . THR A 1 253 ? -15.532 0.517 34.856 1.00 89.75 253 THR A N 1
ATOM 1805 C CA . THR A 1 253 ? -14.298 0.161 35.583 1.00 89.75 253 THR A CA 1
ATOM 1806 C C . THR A 1 253 ? -13.083 0.987 35.165 1.00 89.75 253 THR A C 1
ATOM 1808 O O . THR A 1 253 ? -12.120 1.092 35.919 1.00 89.75 253 THR A O 1
ATOM 1811 N N . GLY A 1 254 ? -13.090 1.554 33.956 1.00 88.06 254 GLY A N 1
ATOM 1812 C CA . GLY A 1 254 ? -11.960 2.305 33.406 1.00 88.06 254 GLY A CA 1
ATOM 1813 C C . GLY A 1 254 ? -12.220 2.817 31.991 1.00 88.06 254 GLY A C 1
ATOM 1814 O O . GLY A 1 254 ? -13.315 2.644 31.467 1.00 88.06 254 GLY A O 1
ATOM 1815 N N . TRP A 1 255 ? -11.214 3.447 31.382 1.00 86.00 255 TRP A N 1
ATOM 1816 C CA . TRP A 1 255 ? -11.260 3.997 30.021 1.00 86.00 255 TRP A CA 1
ATOM 1817 C C . TRP A 1 255 ? -10.036 3.524 29.230 1.00 86.00 255 TRP A C 1
ATOM 1819 O O . TRP A 1 255 ? -8.941 3.474 29.795 1.00 86.00 255 TRP A O 1
ATOM 1829 N N . GLN A 1 256 ? -10.226 3.154 27.962 1.00 74.81 256 GLN A N 1
ATOM 1830 C CA . GLN A 1 256 ? -9.183 2.643 27.061 1.00 74.81 256 GLN A CA 1
ATOM 1831 C C . GLN A 1 256 ? -9.335 3.173 25.644 1.00 74.81 256 GLN A C 1
ATOM 1833 O O . GLN A 1 256 ? -10.491 3.407 25.237 1.00 74.81 256 GLN A O 1
#